Protein 3PB6 (pdb70)

Nearest PDB structures (foldseek):
  8xfv-assembly11_J  TM=9.937E-01  e=1.053E-58  Homo sapiens
  2zeh-assembly2_B  TM=9.559E-01  e=2.570E-43  Homo sapiens
  9fxg-assembly2_B  TM=9.645E-01  e=6.445E-43  Homo sapiens
  2zeg-assembly2_B  TM=9.636E-01  e=7.286E-43  Homo sapiens
  9fxh-assembly2_B  TM=9.660E-01  e=2.335E-42  Homo sapiens

Sequence (313 aa):
VPLIGSLPEARLRRVVGQLDPQRLWSTYLRPLLVVRTPGSPGNLQVRKFLEATLRSLTAGWHVELDPFTASTPLGPVDFGNVVATLDPRAARHLTLACHYDSKLFPPGSTPFVGATDSAVPCALLLELAQALDLELSRAKKQAAPVTLQLLFLDGEEALKEWGPKDSLYGSRHLAQLMESIPHSPGPTRIQAIELFMLLDLLGAPNPTFYSHFPRTVRWFHRLRSIEKRLHRLNLLQSHPQEVMYFQPGEPFGSVEDDHIPFLRRGVPVLHLISTPFPAVWHTPADTEVNLHPPTVHNLCRILAVFLAEYLGL

Radius of gyration: 18.27 Å; Cα contacts (8 Å, |Δi|>4): 625; chains: 1; bounding box: 48×52×37 Å

Foldseek 3Di:
DDDPLFDDVVRLVLLLVLFDLCCLVPVQQVLLQDAQAFQDPSVVVVLVSLQVLLCVQPLRWDWDKDWDWDQAPVGITIWIKIKTWSAQQAQAEAEEEAESHWADDDPPAQDARQSVFPSLSRSLVSRLCRSCRVVLSVCVVVRQNYHYMYMHFYQQYFHVPPDDVRGLPRLLVVLVVQQVAQGVVRNTNLVRHQEYEYRGQFFAPQFAFEWQDPVPVVLLVLLQVLQLVCVVVVNAPPCPDSGGHRDYDPPDHDDDTSCVSSVVVPHHYGYNAGPVHHPCPPHRVSGDVRGDSRRSSSVSSSVSSSVCSVRVD

Secondary structure (DSSP, 8-state):
---TTPPPHHHHHHHHHT--HHIIIIIIIGGG-S---TTSHHHHHHHHHHHHHHHHSTT--EEEEEEEEEEETTEEEEEEEEEEES-TTSSEEEEEEEE-------TTSPPP--IIIIIHHHHHHHHHHHHTHHHHHHHHHTT-SEEEEEEEES--S-SS--STTSS-HHHHHHHHHHHHSB-SS-SBTTTTEEEEEEEES-SSSS--B----GGGHHHHHHHHHHHHHHHHTT--SS--SS-SSB-SS-SS---S-TTHHHHTTT--EEEEE-SSPPTTTTSTT-SGGGS-HHHHHHHHHHHHHHHHHHHT-

Solvent-accessible surface area: 12675 Å² total; per-residue (Å²): 84,113,88,182,60,19,4,72,77,86,104,0,98,102,1,7,60,53,22,58,74,120,63,2,34,52,68,6,0,131,51,1,26,61,64,1,13,14,51,23,97,14,0,89,116,4,24,108,53,0,7,63,20,0,129,77,6,106,9,42,16,73,14,56,59,8,86,28,89,25,100,17,50,92,26,111,22,81,1,0,0,0,8,0,13,4,3,62,155,7,31,84,10,0,0,2,0,0,2,0,0,0,14,58,44,89,138,88,43,94,91,5,23,0,0,2,3,0,0,0,0,1,0,0,0,3,1,2,1,53,10,1,6,110,22,3,14,128,20,42,182,145,59,28,95,42,8,1,5,1,0,0,0,0,0,21,12,17,6,92,122,181,43,108,149,4,13,8,8,0,0,87,60,5,0,86,60,7,77,72,43,108,33,89,98,18,95,30,86,7,64,0,1,54,2,0,0,1,1,8,5,0,0,10,67,113,4,30,1,25,21,17,33,120,152,4,52,137,54,4,89,46,0,41,20,2,0,85,16,0,42,144,29,134,24,26,104,74,13,110,104,100,42,30,6,1,46,81,59,88,86,103,40,38,58,98,2,0,1,45,6,0,37,170,80,46,3,22,2,7,4,2,2,4,4,78,61,11,112,27,96,40,55,37,47,1,36,46,131,67,11,55,58,27,4,0,33,2,2,4,69,1,4,0,0,5,2,0,30,41,27,65,26

Structure (mmCIF, N/CA/C/O backbone):
data_3PB6
#
_entry.id   3PB6
#
_cell.length_a   53.097
_cell.length_b   68.527
_cell.length_c   77.348
_cell.angle_alpha   90.00
_cell.angle_beta   90.00
_cell.angle_gamma   90.00
#
_symmetry.space_group_name_H-M   'P 21 21 21'
#
loop_
_entity.id
_entity.type
_entity.pdbx_description
1 polymer 'Glutaminyl-peptide cyclotransferase-like protein'
2 non-polymer 'CACODYLATE ION'
3 non-polymer 'ZINC ION'
4 water water
#
loop_
_atom_site.group_PDB
_atom_site.id
_atom_site.type_symbol
_atom_site.label_atom_id
_atom_site.label_alt_id
_atom_site.label_comp_id
_atom_site.label_asym_id
_atom_site.label_entity_id
_atom_site.label_seq_id
_atom_site.pdbx_PDB_ins_code
_atom_site.Cartn_x
_atom_site.Cartn_y
_atom_site.Cartn_z
_atom_site.occupancy
_atom_site.B_iso_or_equiv
_atom_site.auth_seq_id
_atom_site.auth_comp_id
_atom_site.auth_asym_id
_atom_site.auth_atom_id
_atom_site.pdbx_PDB_model_num
ATOM 1 N N . VAL A 1 18 ? -2.798 16.118 18.717 1.00 27.57 70 VAL X N 1
ATOM 2 C CA . VAL A 1 18 ? -2.629 15.701 20.178 1.00 26.41 70 VAL X CA 1
ATOM 3 C C . VAL A 1 18 ? -1.359 14.997 20.499 1.00 24.36 70 VAL X C 1
ATOM 4 O O . VAL A 1 18 ? -0.428 15.702 20.749 1.00 25.56 70 VAL X O 1
ATOM 8 N N . PRO A 1 19 ? -1.288 13.638 20.428 1.00 20.15 71 PRO X N 1
ATOM 9 C CA . PRO A 1 19 ? 0.138 13.088 20.582 1.00 19.96 71 PRO X CA 1
ATOM 10 C C . PRO A 1 19 ? 0.862 13.124 19.222 1.00 17.42 71 PRO X C 1
ATOM 11 O O . PRO A 1 19 ? 0.739 12.290 18.378 1.00 17.60 71 PRO X O 1
ATOM 15 N N . LEU A 1 20 ? 1.702 14.125 19.036 1.00 19.41 72 LEU X N 1
ATOM 16 C CA . LEU A 1 20 ? 2.519 14.217 17.786 1.00 18.93 72 LEU X CA 1
ATOM 17 C C . LEU A 1 20 ? 3.854 13.606 18.018 1.00 17.10 72 LEU X C 1
ATOM 18 O O . LEU A 1 20 ? 4.336 13.433 19.142 1.00 18.41 72 LEU X O 1
ATOM 23 N N . ILE A 1 21 ? 4.523 13.229 16.924 1.00 18.84 73 ILE X N 1
ATOM 24 C CA . ILE A 1 21 ? 5.908 12.787 16.976 1.00 18.84 73 ILE X CA 1
ATOM 25 C C . ILE A 1 21 ? 6.758 13.843 17.723 1.00 20.05 73 ILE X C 1
ATOM 26 O O . ILE A 1 21 ? 6.622 15.078 17.480 1.00 24.21 73 ILE X O 1
ATOM 31 N N . GLY A 1 22 ? 7.593 13.383 18.669 1.00 22.26 74 GLY X N 1
ATOM 32 C CA . GLY A 1 22 ? 8.486 14.231 19.440 1.00 23.27 74 GLY X CA 1
ATOM 33 C C . GLY A 1 22 ? 7.814 14.842 20.664 1.00 22.51 74 GLY X C 1
ATOM 34 O O . GLY A 1 22 ? 8.432 15.613 21.405 1.00 24.68 74 GLY X O 1
ATOM 35 N N . SER A 1 23 ? 6.502 14.623 20.814 1.00 20.53 75 SER X N 1
ATOM 36 C CA . SER A 1 23 ? 5.761 15.072 22.014 1.00 19.38 75 SER X CA 1
ATOM 37 C C . SER A 1 23 ? 6.084 14.237 23.203 1.00 16.45 75 SER X C 1
ATOM 38 O O . SER A 1 23 ? 6.446 13.039 23.073 1.00 19.51 75 SER X O 1
ATOM 41 N N . LEU A 1 24 ? 5.918 14.831 24.352 1.00 15.53 76 LEU X N 1
ATOM 42 C CA . LEU A 1 24 ? 6.120 14.059 25.535 1.00 15.62 76 LEU X CA 1
ATOM 43 C C . LEU A 1 24 ? 5.020 13.020 25.634 1.00 16.57 76 LEU X C 1
ATOM 44 O O . LEU A 1 24 ? 3.867 13.314 25.437 1.00 17.72 76 LEU X O 1
ATOM 49 N N . PRO A 1 25 ? 5.325 11.777 26.019 1.00 17.85 77 PRO X N 1
ATOM 50 C CA . PRO A 1 25 ? 4.252 10.896 26.447 1.00 19.18 77 PRO X CA 1
ATOM 51 C C . PRO A 1 25 ? 3.453 11.608 27.534 1.00 18.32 77 PRO X C 1
ATOM 52 O O . PRO A 1 25 ? 3.991 12.380 28.351 1.00 18.66 77 PRO X O 1
ATOM 56 N N . GLU A 1 26 ? 2.150 11.305 27.618 1.00 18.19 78 GLU X N 1
ATOM 57 C CA . GLU A 1 26 ? 1.300 11.958 28.624 1.00 19.02 78 GLU X CA 1
ATOM 58 C C . GLU A 1 26 ? 1.818 11.910 30.046 1.00 19.53 78 GLU X C 1
ATOM 59 O O . GLU A 1 26 ? 1.764 12.907 30.804 1.00 18.66 78 GLU X O 1
ATOM 65 N N . ALA A 1 27 ? 2.188 10.736 30.518 1.00 23.39 79 ALA X N 1
ATOM 66 C CA . ALA A 1 27 ? 2.648 10.641 31.913 1.00 24.54 79 ALA X CA 1
ATOM 67 C C . ALA A 1 27 ? 3.906 11.512 32.166 1.00 22.99 79 ALA X C 1
ATOM 68 O O . ALA A 1 27 ? 3.986 12.196 33.197 1.00 26.39 79 ALA X O 1
ATOM 70 N N . ARG A 1 28 ? 4.716 11.628 31.128 1.00 23.43 80 ARG X N 1
ATOM 71 C CA . ARG A 1 28 ? 5.961 12.493 31.212 1.00 21.37 80 ARG X CA 1
ATOM 72 C C . ARG A 1 28 ? 5.503 13.982 31.253 1.00 20.80 80 ARG X C 1
ATOM 73 O O . ARG A 1 28 ? 6.008 14.794 32.071 1.00 22.31 80 ARG X O 1
ATOM 81 N N . LEU A 1 29 ? 4.532 14.331 30.438 1.00 19.12 81 LEU X N 1
ATOM 82 C CA . LEU A 1 29 ? 4.017 15.675 30.434 1.00 15.91 81 LEU X CA 1
ATOM 83 C C . LEU A 1 29 ? 3.434 16.056 31.829 1.00 15.78 81 LEU X C 1
ATOM 84 O O . LEU A 1 29 ? 3.729 17.149 32.348 1.00 14.66 81 LEU X O 1
ATOM 89 N N . ARG A 1 30 ? 2.663 15.169 32.461 1.00 16.43 82 ARG X N 1
ATOM 90 C CA . ARG A 1 30 ? 2.064 15.518 33.710 1.00 16.26 82 ARG X CA 1
ATOM 91 C C . ARG A 1 30 ? 3.081 15.627 34.819 1.00 17.37 82 ARG X C 1
ATOM 92 O O . ARG A 1 30 ? 2.906 16.500 35.704 1.00 18.17 82 ARG X O 1
ATOM 100 N N . ARG A 1 31 ? 4.119 14.839 34.812 1.00 18.97 83 ARG X N 1
ATOM 101 C CA . ARG A 1 31 ? 5.184 14.986 35.770 1.00 20.35 83 ARG X CA 1
ATOM 102 C C . ARG A 1 31 ? 5.921 16.320 35.527 1.00 18.16 83 ARG X C 1
ATOM 103 O O . ARG A 1 31 ? 6.197 17.015 36.538 1.00 19.19 83 ARG X O 1
ATOM 111 N N . VAL A 1 32 ? 6.208 16.695 34.267 1.00 17.02 84 VAL X N 1
ATOM 112 C CA . VAL A 1 32 ? 6.877 17.999 33.994 1.00 16.54 84 VAL X CA 1
ATOM 113 C C . VAL A 1 32 ? 5.982 19.132 34.574 1.00 14.24 84 VAL X C 1
ATOM 114 O O . VAL A 1 32 ? 6.499 20.035 35.322 1.00 14.94 84 VAL X O 1
ATOM 118 N N . VAL A 1 33 ? 4.717 19.155 34.217 1.00 13.94 85 VAL X N 1
ATOM 119 C CA . VAL A 1 33 ? 3.881 20.199 34.705 1.00 13.88 85 VAL X CA 1
ATOM 120 C C . VAL A 1 33 ? 3.788 20.201 36.207 1.00 14.57 85 VAL X C 1
ATOM 121 O O . VAL A 1 33 ? 3.749 21.254 36.866 1.00 14.50 85 VAL X O 1
ATOM 125 N N . GLY A 1 34 ? 3.823 19.026 36.819 1.00 15.10 86 GLY X N 1
ATOM 126 C CA . GLY A 1 34 ? 3.775 18.916 38.255 1.00 16.38 86 GLY X CA 1
ATOM 127 C C . GLY A 1 34 ? 4.992 19.396 39.016 1.00 16.86 86 GLY X C 1
ATOM 128 O O . GLY A 1 34 ? 4.921 19.616 40.236 1.00 17.47 86 GLY X O 1
ATOM 129 N N . GLN A 1 35 ? 6.112 19.603 38.319 1.00 13.81 87 GLN X N 1
ATOM 130 C CA . GLN A 1 35 ? 7.295 20.176 38.907 1.00 13.17 87 GLN X CA 1
ATOM 131 C C . GLN A 1 35 ? 7.247 21.686 39.058 1.00 11.19 87 GLN X C 1
ATOM 132 O O . GLN A 1 35 ? 8.066 22.268 39.801 1.00 12.68 87 GLN X O 1
ATOM 138 N N . LEU A 1 36 ? 6.325 22.321 38.367 1.00 10.63 88 LEU X N 1
ATOM 139 C CA . LEU A 1 36 ? 6.105 23.757 38.499 1.00 9.89 88 LEU X CA 1
ATOM 140 C C . LEU A 1 36 ? 5.476 24.053 39.865 1.00 11.05 88 LEU X C 1
ATOM 141 O O . LEU A 1 36 ? 4.700 23.247 40.350 1.00 13.06 88 LEU X O 1
ATOM 146 N N . ASP A 1 37 ? 5.793 25.181 40.439 1.00 9.97 89 ASP X N 1
ATOM 147 C CA . ASP A 1 37 ? 5.256 25.560 41.743 1.00 11.19 89 ASP X CA 1
ATOM 148 C C . ASP A 1 37 ? 4.708 26.974 41.569 1.00 9.83 89 ASP X C 1
ATOM 149 O O . ASP A 1 37 ? 5.513 27.938 41.522 1.00 9.67 89 ASP X O 1
ATOM 154 N N . PRO A 1 38 ? 3.423 27.166 41.483 1.00 11.16 90 PRO X N 1
ATOM 155 C CA . PRO A 1 38 ? 2.862 28.499 41.271 1.00 11.00 90 PRO X CA 1
ATOM 156 C C . PRO A 1 38 ? 3.207 29.485 42.360 1.00 9.66 90 PRO X C 1
ATOM 157 O O . PRO A 1 38 ? 3.417 30.675 42.049 1.00 10.00 90 PRO X O 1
ATOM 161 N N . GLN A 1 39 ? 3.248 29.056 43.609 1.00 10.30 91 GLN X N 1
ATOM 162 C CA . GLN A 1 39 ? 3.605 29.963 44.684 1.00 9.98 91 GLN X CA 1
ATOM 163 C C . GLN A 1 39 ? 5.048 30.399 44.593 1.00 8.39 91 GLN X C 1
ATOM 164 O O . GLN A 1 39 ? 5.388 31.560 44.886 1.00 9.29 91 GLN X O 1
ATOM 170 N N . ARG A 1 40 ? 5.955 29.484 44.209 1.00 9.09 92 ARG X N 1
ATOM 171 C CA . ARG A 1 40 ? 7.318 29.830 44.008 1.00 8.96 92 ARG X CA 1
ATOM 172 C C . ARG A 1 40 ? 7.464 30.841 42.883 1.00 8.08 92 ARG X C 1
ATOM 173 O O . ARG A 1 40 ? 8.170 31.852 43.018 1.00 8.18 92 ARG X O 1
ATOM 181 N N . LEU A 1 41 ? 6.827 30.572 41.750 1.00 8.12 93 LEU X N 1
ATOM 182 C CA . LEU A 1 41 ? 6.894 31.541 40.635 1.00 8.01 93 LEU X CA 1
ATOM 183 C C . LEU A 1 41 ? 6.476 32.892 41.166 1.00 7.86 93 LEU X C 1
ATOM 184 O O . LEU A 1 41 ? 7.142 33.898 40.879 1.00 8.91 93 LEU X O 1
ATOM 189 N N . TRP A 1 42 ? 5.344 32.962 41.849 1.00 7.79 94 TRP X N 1
ATOM 190 C CA . TRP A 1 42 ? 4.761 34.248 42.201 1.00 7.63 94 TRP X CA 1
ATOM 191 C C . TRP A 1 42 ? 5.570 34.990 43.262 1.00 7.90 94 TRP X C 1
ATOM 192 O O . TRP A 1 42 ? 5.834 36.187 43.142 1.00 8.42 94 TRP X O 1
ATOM 203 N N . SER A 1 43 ? 5.924 34.280 44.317 1.00 7.98 95 SER X N 1
ATOM 204 C CA . SER A 1 43 ? 6.524 34.911 45.503 1.00 8.34 95 SER X CA 1
ATOM 205 C C . SER A 1 43 ? 8.040 34.970 45.482 1.00 8.01 95 SER X C 1
ATOM 206 O O . SER A 1 43 ? 8.622 35.916 45.994 1.00 8.98 95 SER X O 1
ATOM 209 N N . THR A 1 44 ? 8.645 33.903 44.987 1.00 8.52 96 THR X N 1
ATOM 210 C CA . THR A 1 44 ? 10.098 33.825 44.996 1.00 8.81 96 THR X CA 1
ATOM 211 C C . THR A 1 44 ? 10.722 34.473 43.801 1.00 9.15 96 THR X C 1
ATOM 212 O O . THR A 1 44 ? 11.857 34.988 43.920 1.00 11.32 96 THR X O 1
ATOM 216 N N . TYR A 1 45 ? 10.056 34.408 42.625 1.00 8.22 97 TYR X N 1
ATOM 217 C CA . TYR A 1 45 ? 10.643 34.890 41.386 1.00 9.27 97 TYR X CA 1
ATOM 218 C C . TYR A 1 45 ? 10.003 36.158 40.897 1.00 9.11 97 TYR X C 1
ATOM 219 O O . TYR A 1 45 ? 10.761 37.043 40.464 1.00 13.74 97 TYR X O 1
ATOM 228 N N . LEU A 1 46 ? 8.687 36.333 40.952 1.00 8.26 98 LEU X N 1
ATOM 229 C CA . LEU A 1 46 ? 8.025 37.517 40.415 1.00 7.88 98 LEU X CA 1
ATOM 230 C C . LEU A 1 46 ? 8.025 38.671 41.398 1.00 7.65 98 LEU X C 1
ATOM 231 O O . LEU A 1 46 ? 8.479 39.773 41.071 1.00 8.06 98 LEU X O 1
ATOM 236 N N . ARG A 1 47 ? 7.514 38.444 42.607 1.00 8.36 99 ARG X N 1
ATOM 237 C CA . ARG A 1 47 ? 7.385 39.542 43.560 1.00 8.64 99 ARG X CA 1
ATOM 238 C C . ARG A 1 47 ? 8.664 40.323 43.781 1.00 7.73 99 ARG X C 1
ATOM 239 O O . ARG A 1 47 ? 8.596 41.563 43.796 1.00 8.39 99 ARG X O 1
ATOM 247 N N . PRO A 1 48 ? 9.827 39.702 43.946 1.00 8.15 100 PRO X N 1
ATOM 248 C CA . PRO A 1 48 ? 11.042 40.508 44.221 1.00 8.95 100 PRO X CA 1
ATOM 249 C C . PRO A 1 48 ? 11.406 41.400 43.062 1.00 7.92 100 PRO X C 1
ATOM 250 O O . PRO A 1 48 ? 12.120 42.384 43.264 1.00 9.49 100 PRO X O 1
ATOM 254 N N . LEU A 1 49 ? 10.959 41.123 41.853 1.00 8.02 101 LEU X N 1
ATOM 255 C CA . LEU A 1 49 ? 11.279 41.939 40.676 1.00 8.14 101 LEU X CA 1
ATOM 256 C C . LEU A 1 49 ? 10.466 43.163 40.548 1.00 8.20 101 LEU X C 1
ATOM 257 O O . LEU A 1 49 ? 10.810 44.040 39.752 1.00 9.34 101 LEU X O 1
ATOM 262 N N . LEU A 1 50 ? 9.334 43.228 41.261 1.00 8.40 102 LEU X N 1
ATOM 263 C CA . LEU A 1 50 ? 8.317 44.294 41.020 1.00 9.37 102 LEU X CA 1
ATOM 264 C C . LEU A 1 50 ? 8.660 45.561 41.763 1.00 9.40 102 LEU X C 1
ATOM 265 O O . LEU A 1 50 ? 7.940 46.037 42.634 1.00 11.16 102 LEU X O 1
ATOM 270 N N . VAL A 1 51 ? 9.803 46.123 41.355 1.00 9.63 103 VAL X N 1
ATOM 271 C CA . VAL A 1 51 ? 10.359 47.345 41.892 1.00 10.04 103 VAL X CA 1
ATOM 272 C C . VAL A 1 51 ? 10.766 48.195 40.732 1.00 8.34 103 VAL X C 1
ATOM 273 O O . VAL A 1 51 ? 11.035 47.692 39.607 1.00 8.40 103 VAL X O 1
ATOM 277 N N . VAL A 1 52 ? 10.911 49.511 40.948 1.00 8.47 104 VAL X N 1
ATOM 278 C CA . VAL A 1 52 ? 11.467 50.348 39.942 1.00 8.14 104 VAL X CA 1
ATOM 279 C C . VAL A 1 52 ? 12.925 49.904 39.677 1.00 7.65 104 VAL X C 1
ATOM 280 O O . VAL A 1 52 ? 13.707 49.741 40.616 1.00 8.90 104 VAL X O 1
ATOM 284 N N . ARG A 1 53 ? 13.259 49.718 38.390 1.00 7.08 105 ARG X N 1
ATOM 285 C CA . ARG A 1 53 ? 14.524 49.079 38.039 1.00 7.14 105 ARG X CA 1
ATOM 286 C C . ARG A 1 53 ? 15.001 49.672 36.731 1.00 6.58 105 ARG X C 1
ATOM 287 O O . ARG A 1 53 ? 15.387 48.974 35.780 1.00 7.02 105 ARG X O 1
ATOM 295 N N . THR A 1 54 ? 15.023 50.997 36.665 1.00 7.08 106 THR X N 1
ATOM 296 C CA . THR A 1 54 ? 15.483 51.713 35.501 1.00 7.25 106 THR X CA 1
ATOM 297 C C . THR A 1 54 ? 17.024 51.593 35.422 1.00 6.50 106 THR X C 1
ATOM 298 O O . THR A 1 54 ? 17.681 51.451 36.449 1.00 7.17 106 THR X O 1
ATOM 302 N N . PRO A 1 55 ? 17.602 51.637 34.231 1.00 7.49 107 PRO X N 1
ATOM 303 C CA . PRO A 1 55 ? 19.062 51.438 34.109 1.00 7.87 107 PRO X CA 1
ATOM 304 C C . PRO A 1 55 ? 19.824 52.406 34.989 1.00 7.66 107 PRO X C 1
ATOM 305 O O . PRO A 1 55 ? 19.556 53.601 35.060 1.00 8.78 107 PRO X O 1
ATOM 309 N N . GLY A 1 56 ? 20.815 51.823 35.665 1.00 7.73 108 GLY X N 1
ATOM 310 C CA . GLY A 1 56 ? 21.684 52.575 36.521 1.00 7.81 108 GLY X CA 1
ATOM 311 C C . GLY A 1 56 ? 21.154 52.773 37.927 1.00 7.89 108 GLY X C 1
ATOM 312 O O . GLY A 1 56 ? 21.881 53.233 38.812 1.00 8.68 108 GLY X O 1
ATOM 313 N N . SER A 1 57 ? 19.880 52.448 38.194 1.00 7.49 109 SER X N 1
ATOM 314 C CA . SER A 1 57 ? 19.301 52.693 39.508 1.00 7.94 109 SER X CA 1
ATOM 315 C C . SER A 1 57 ? 19.756 51.651 40.485 1.00 7.64 109 SER X C 1
ATOM 316 O O . SER A 1 57 ? 20.081 50.511 40.139 1.00 7.91 109 SER X O 1
ATOM 319 N N . PRO A 1 58 ? 19.647 51.968 41.794 1.00 8.53 110 PRO X N 1
ATOM 320 C CA . PRO A 1 58 ? 19.826 50.943 42.826 1.00 8.95 110 PRO X CA 1
ATOM 321 C C . PRO A 1 58 ? 18.908 49.747 42.667 1.00 8.34 110 PRO X C 1
ATOM 322 O O . PRO A 1 58 ? 19.318 48.622 42.848 1.00 8.59 110 PRO X O 1
ATOM 326 N N . GLY A 1 59 ? 17.636 50.009 42.327 1.00 8.05 111 GLY X N 1
ATOM 327 C CA . GLY A 1 59 ? 16.697 48.934 42.167 1.00 8.22 111 GLY X CA 1
ATOM 328 C C . GLY A 1 59 ? 17.114 47.997 41.025 1.00 7.43 111 GLY X C 1
ATOM 329 O O . GLY A 1 59 ? 17.014 46.784 41.144 1.00 7.94 111 GLY X O 1
ATOM 330 N N . ASN A 1 60 ? 17.581 48.560 39.926 1.00 6.99 112 ASN X N 1
ATOM 331 C CA . ASN A 1 60 ? 18.063 47.734 38.818 1.00 7.20 112 ASN X CA 1
ATOM 332 C C . ASN A 1 60 ? 19.247 46.900 39.237 1.00 6.67 112 ASN X C 1
ATOM 333 O O . ASN A 1 60 ? 19.322 45.718 38.916 1.00 7.38 112 ASN X O 1
ATOM 338 N N . LEU A 1 61 ? 20.203 47.505 39.957 1.00 6.86 113 LEU X N 1
ATOM 339 C CA . LEU A 1 61 ? 21.370 46.735 40.424 1.00 7.05 113 LEU X CA 1
ATOM 340 C C . LEU A 1 61 ? 20.895 45.622 41.371 1.00 7.48 113 LEU X C 1
ATOM 341 O O . LEU A 1 61 ? 21.419 44.502 41.309 1.00 7.88 113 LEU X O 1
ATOM 346 N N . GLN A 1 62 ? 19.950 45.900 42.273 1.00 7.45 114 GLN X N 1
ATOM 347 C CA . GLN A 1 62 ? 19.464 44.879 43.196 1.00 8.27 114 GLN X CA 1
ATOM 348 C C . GLN A 1 62 ? 18.793 43.750 42.442 1.00 7.70 114 GLN X C 1
ATOM 349 O O . GLN A 1 62 ? 18.944 42.577 42.807 1.00 7.83 114 GLN X O 1
ATOM 355 N N . VAL A 1 63 ? 18.012 44.074 41.394 1.00 7.51 115 VAL X N 1
ATOM 356 C CA . VAL A 1 63 ? 17.391 43.026 40.579 1.00 7.48 115 VAL X CA 1
ATOM 357 C C . VAL A 1 63 ? 18.456 42.229 39.848 1.00 7.44 115 VAL X C 1
ATOM 358 O O . VAL A 1 63 ? 18.380 40.990 39.832 1.00 7.98 115 VAL X O 1
ATOM 362 N N . ARG A 1 64 ? 19.474 42.888 39.308 1.00 7.58 116 ARG X N 1
ATOM 363 C CA . ARG A 1 64 ? 20.582 42.187 38.646 1.00 8.19 116 ARG X CA 1
ATOM 364 C C . ARG A 1 64 ? 21.184 41.175 39.612 1.00 8.24 116 ARG X C 1
ATOM 365 O O . ARG A 1 64 ? 21.432 40.004 39.244 1.00 8.70 116 ARG X O 1
ATOM 373 N N . LYS A 1 65 ? 21.491 41.613 40.838 1.00 7.91 117 LYS X N 1
ATOM 374 C CA . LYS A 1 65 ? 22.146 40.715 41.807 1.00 8.92 117 LYS X CA 1
ATOM 375 C C . LYS A 1 65 ? 21.221 39.599 42.209 1.00 8.09 117 LYS X C 1
ATOM 376 O O . LYS A 1 65 ? 21.689 38.460 42.460 1.00 8.88 117 LYS X O 1
ATOM 382 N N . PHE A 1 66 ? 19.933 39.875 42.311 1.00 7.89 118 PHE X N 1
ATOM 383 C CA . PHE A 1 66 ? 18.905 38.851 42.617 1.00 7.85 118 PHE X CA 1
ATOM 384 C C . PHE A 1 66 ? 18.868 37.792 41.523 1.00 7.62 118 PHE X C 1
ATOM 385 O O . PHE A 1 66 ? 18.833 36.572 41.820 1.00 8.35 118 PHE X O 1
ATOM 393 N N . LEU A 1 67 ? 18.860 38.201 40.280 1.00 7.93 119 LEU X N 1
ATOM 394 C CA . LEU A 1 67 ? 18.876 37.265 39.168 1.00 8.48 119 LEU X CA 1
ATOM 395 C C . LEU A 1 67 ? 20.117 36.425 39.230 1.00 8.44 119 LEU X C 1
ATOM 396 O O . LEU A 1 67 ? 20.055 35.196 39.116 1.00 8.89 119 LEU X O 1
ATOM 401 N N . GLU A 1 68 ? 21.284 37.047 39.360 1.00 8.73 120 GLU X N 1
ATOM 402 C CA . GLU A 1 68 ? 22.538 36.353 39.403 1.00 9.31 120 GLU X CA 1
ATOM 403 C C . GLU A 1 68 ? 22.544 35.313 40.520 1.00 9.45 120 GLU X C 1
ATOM 404 O O . GLU A 1 68 ? 22.942 34.152 40.289 1.00 9.95 120 GLU X O 1
ATOM 410 N N . ALA A 1 69 ? 22.170 35.718 41.724 1.00 8.75 121 ALA X N 1
ATOM 411 C CA . ALA A 1 69 ? 22.240 34.824 42.870 1.00 9.57 121 ALA X CA 1
ATOM 412 C C . ALA A 1 69 ? 21.262 33.677 42.713 1.00 9.08 121 ALA X C 1
ATOM 413 O O . ALA A 1 69 ? 21.570 32.520 43.055 1.00 10.06 121 ALA X O 1
ATOM 415 N N . THR A 1 70 ? 20.087 33.960 42.211 1.00 8.59 122 THR X N 1
ATOM 416 C CA . THR A 1 70 ? 19.073 32.934 42.011 1.00 8.99 122 THR X CA 1
ATOM 417 C C . THR A 1 70 ? 19.609 31.914 41.017 1.00 9.09 122 THR X C 1
ATOM 418 O O . THR A 1 70 ? 19.520 30.686 41.242 1.00 10.01 122 THR X O 1
ATOM 422 N N . LEU A 1 71 ? 20.129 32.370 39.884 1.00 9.40 123 LEU X N 1
ATOM 423 C CA . LEU A 1 71 ? 20.651 31.481 38.895 1.00 9.60 123 LEU X CA 1
ATOM 424 C C . LEU A 1 71 ? 21.832 30.653 39.399 1.00 10.32 123 LEU X C 1
ATOM 425 O O . LEU A 1 71 ? 21.952 29.474 39.082 1.00 10.99 123 LEU X O 1
ATOM 430 N N . ARG A 1 72 ? 22.762 31.286 40.125 1.00 10.51 124 ARG X N 1
ATOM 431 C CA . ARG A 1 72 ? 23.881 30.558 40.696 1.00 11.16 124 ARG X CA 1
ATOM 432 C C . ARG A 1 72 ? 23.426 29.498 41.698 1.00 11.13 124 ARG X C 1
ATOM 433 O O . ARG A 1 72 ? 24.211 28.528 41.901 1.00 14.29 124 ARG X O 1
ATOM 441 N N . SER A 1 73 ? 22.287 29.643 42.338 1.00 11.62 125 SER X N 1
ATOM 442 C CA . SER A 1 73 ? 21.850 28.720 43.336 1.00 12.96 125 SER X CA 1
ATOM 443 C C . SER A 1 73 ? 21.326 27.442 42.736 1.00 12.10 125 SER X C 1
ATOM 444 O O . SER A 1 73 ? 21.135 26.473 43.457 1.00 14.71 125 SER X O 1
ATOM 447 N N . LEU A 1 74 ? 20.996 27.426 41.442 1.00 11.67 126 LEU X N 1
ATOM 448 C CA . LEU A 1 74 ? 20.420 26.202 40.813 1.00 11.95 126 LEU X CA 1
ATOM 449 C C . LEU A 1 74 ? 21.396 25.092 40.881 1.00 11.79 126 LEU X C 1
ATOM 450 O O . LEU A 1 74 ? 22.612 25.273 40.596 1.00 12.39 126 LEU X O 1
ATOM 455 N N . THR A 1 75 ? 20.939 23.892 41.249 1.00 12.19 127 THR X N 1
ATOM 456 C CA . THR A 1 75 ? 21.903 22.812 41.511 1.00 13.36 127 THR X CA 1
ATOM 457 C C . THR A 1 75 ? 22.559 22.381 40.239 1.00 12.12 127 THR X C 1
ATOM 458 O O . THR A 1 75 ? 23.632 21.768 40.298 1.00 14.46 127 THR X O 1
ATOM 462 N N . ALA A 1 76 ? 21.970 22.615 39.019 1.00 11.67 128 ALA X N 1
ATOM 463 C CA . ALA A 1 76 ? 22.559 22.182 37.787 1.00 12.88 128 ALA X CA 1
ATOM 464 C C . ALA A 1 76 ? 23.882 22.843 37.534 1.00 12.94 128 ALA X C 1
ATOM 465 O O . ALA A 1 76 ? 24.651 22.362 36.694 1.00 15.63 128 ALA X O 1
ATOM 467 N N . GLY A 1 77 ? 24.211 23.950 38.202 1.00 12.39 129 GLY X N 1
ATOM 468 C CA . GLY A 1 77 ? 25.565 24.538 38.119 1.00 13.78 129 GLY X CA 1
ATOM 469 C C . GLY A 1 77 ? 25.758 25.333 36.827 1.00 12.29 129 GLY X C 1
ATOM 470 O O . GLY A 1 77 ? 26.685 25.119 36.045 1.00 14.79 129 GLY X O 1
ATOM 471 N N . TRP A 1 78 ? 24.866 26.310 36.605 1.00 10.88 130 TRP X N 1
ATOM 472 C CA . TRP A 1 78 ? 24.961 27.134 35.413 1.00 10.60 130 TRP X CA 1
ATOM 473 C C . TRP A 1 78 ? 26.178 28.036 35.441 1.00 10.37 130 TRP X C 1
ATOM 474 O O . TRP A 1 78 ? 26.630 28.476 36.506 1.00 12.07 130 TRP X O 1
ATOM 485 N N . HIS A 1 79 ? 26.704 28.377 34.278 1.00 10.37 131 HIS X N 1
ATOM 486 C CA . HIS A 1 79 ? 27.701 29.415 34.135 1.00 10.80 131 HIS X CA 1
ATOM 487 C C . HIS A 1 79 ? 26.958 30.752 34.073 1.00 9.90 131 HIS X C 1
ATOM 488 O O . HIS A 1 79 ? 26.195 30.985 33.135 1.00 12.12 131 HIS X O 1
ATOM 495 N N . VAL A 1 80 ? 27.151 31.629 35.040 1.00 9.78 132 VAL X N 1
ATOM 496 C CA . VAL A 1 80 ? 26.405 32.851 35.120 1.00 10.48 132 VAL X CA 1
ATOM 497 C C . VAL A 1 80 ? 27.437 33.994 35.049 1.00 10.11 132 VAL X C 1
ATOM 498 O O . VAL A 1 80 ? 28.371 34.050 35.853 1.00 12.76 132 VAL X O 1
ATOM 502 N N . GLU A 1 81 ? 27.275 34.883 34.079 1.00 10.55 133 GLU X N 1
ATOM 503 C CA . GLU A 1 81 ? 28.172 35.997 33.963 1.00 11.71 133 GLU X CA 1
ATOM 504 C C . GLU A 1 81 ? 27.460 37.260 33.596 1.00 10.50 133 GLU X C 1
ATOM 505 O O . GLU A 1 81 ? 26.388 37.250 33.036 1.00 12.65 133 GLU X O 1
ATOM 511 N N . LEU A 1 82 ? 28.008 38.363 34.026 1.00 12.54 134 LEU X N 1
ATOM 512 C CA . LEU A 1 82 ? 27.513 39.670 33.654 1.00 11.64 134 LEU X CA 1
ATOM 513 C C . LEU A 1 82 ? 28.215 40.170 32.414 1.00 11.98 134 LEU X C 1
ATOM 514 O O . LEU A 1 82 ? 29.424 39.942 32.285 1.00 13.40 134 LEU X O 1
ATOM 519 N N . ASP A 1 83 ? 27.515 40.977 31.594 1.00 12.09 135 ASP X N 1
ATOM 520 C CA . ASP A 1 83 ? 28.043 41.775 30.539 1.00 11.46 135 ASP X CA 1
ATOM 521 C C . ASP A 1 83 ? 27.831 43.197 30.897 1.00 9.64 135 ASP X C 1
ATOM 522 O O . ASP A 1 83 ? 26.781 43.764 30.576 1.00 9.14 135 ASP X O 1
ATOM 527 N N . PRO A 1 84 ? 28.751 43.818 31.682 1.00 10.80 136 PRO X N 1
ATOM 528 C CA . PRO A 1 84 ? 28.558 45.223 32.125 1.00 10.33 136 PRO X CA 1
ATOM 529 C C . PRO A 1 84 ? 29.245 46.176 31.184 1.00 10.89 136 PRO X C 1
ATOM 530 O O . PRO A 1 84 ? 30.348 45.867 30.661 1.00 14.23 136 PRO X O 1
ATOM 534 N N . PHE A 1 85 ? 28.658 47.325 30.986 1.00 10.10 137 PHE X N 1
ATOM 535 C CA . PHE A 1 85 ? 29.222 48.316 30.075 1.00 10.34 137 PHE X CA 1
ATOM 536 C C . PHE A 1 85 ? 28.605 49.658 30.381 1.00 9.49 137 PHE X C 1
ATOM 537 O O . PHE A 1 85 ? 27.587 49.747 31.048 1.00 11.17 137 PHE X O 1
ATOM 545 N N . THR A 1 86 ? 29.246 50.709 29.892 1.00 10.39 138 THR X N 1
ATOM 546 C CA . THR A 1 86 ? 28.701 52.056 30.013 1.00 10.85 138 THR X CA 1
ATOM 547 C C . THR A 1 86 ? 28.399 52.555 28.617 1.00 10.86 138 THR X C 1
ATOM 548 O O . THR A 1 86 ? 29.209 52.353 27.700 1.00 14.26 138 THR X O 1
ATOM 552 N N . ALA A 1 87 ? 27.220 53.155 28.426 1.00 9.75 139 ALA X N 1
ATOM 553 C CA . ALA A 1 87 ? 26.828 53.697 27.130 1.00 10.16 139 ALA X CA 1
ATOM 554 C C . ALA A 1 87 ? 26.324 55.087 27.286 1.00 9.09 139 ALA X C 1
ATOM 555 O O . ALA A 1 87 ? 25.774 55.455 28.318 1.00 10.29 139 ALA X O 1
ATOM 557 N N . SER A 1 88 ? 26.449 55.838 26.205 1.00 9.93 140 SER X N 1
ATOM 558 C CA . SER A 1 88 ? 25.821 57.139 26.135 1.00 10.83 140 SER X CA 1
ATOM 559 C C . SER A 1 88 ? 24.306 57.021 25.987 1.00 9.16 140 SER X C 1
ATOM 560 O O . SER A 1 88 ? 23.833 56.235 25.173 1.00 10.40 140 SER X O 1
ATOM 563 N N . THR A 1 89 ? 23.583 57.849 26.674 1.00 9.25 141 THR X N 1
ATOM 564 C CA . THR A 1 89 ? 22.153 57.900 26.677 1.00 8.85 141 THR X CA 1
ATOM 565 C C . THR A 1 89 ? 21.726 59.342 26.647 1.00 8.43 141 THR X C 1
ATOM 566 O O . THR A 1 89 ? 22.549 60.256 26.862 1.00 8.75 141 THR X O 1
ATOM 570 N N . PRO A 1 90 ? 20.446 59.634 26.470 1.00 8.11 142 PRO X N 1
ATOM 571 C CA . PRO A 1 90 ? 19.969 61.036 26.540 1.00 8.37 142 PRO X CA 1
ATOM 572 C C . PRO A 1 90 ? 20.155 61.679 27.857 1.00 8.67 142 PRO X C 1
ATOM 573 O O . PRO A 1 90 ? 20.055 62.889 28.065 1.00 9.71 142 PRO X O 1
ATOM 577 N N . LEU A 1 91 ? 20.420 60.836 28.941 0.00 7.39 143 LEU X N 1
ATOM 578 C CA . LEU A 1 91 ? 20.642 61.300 30.317 0.00 7.53 143 LEU X CA 1
ATOM 579 C C . LEU A 1 91 ? 22.167 61.273 30.641 0.00 7.46 143 LEU X C 1
ATOM 580 O O . LEU A 1 91 ? 22.540 61.343 31.812 0.00 7.34 143 LEU X O 1
ATOM 585 N N . GLY A 1 92 ? 23.041 61.155 29.619 1.00 9.01 144 GLY X N 1
ATOM 586 C CA . GLY A 1 92 ? 24.456 61.029 29.870 1.00 8.89 144 GLY X CA 1
ATOM 587 C C . GLY A 1 92 ? 24.881 59.606 29.959 1.00 9.01 144 GLY X C 1
ATOM 588 O O . GLY A 1 92 ? 24.102 58.656 29.684 1.00 9.28 144 GLY X O 1
ATOM 589 N N . PRO A 1 93 ? 26.107 59.353 30.384 1.00 8.83 145 PRO X N 1
ATOM 590 C CA . PRO A 1 93 ? 26.603 57.964 30.506 1.00 8.54 145 PRO X CA 1
ATOM 591 C C . PRO A 1 93 ? 25.801 57.224 31.542 1.00 7.99 145 PRO X C 1
ATOM 592 O O . PRO A 1 93 ? 25.571 57.742 32.646 1.00 8.49 145 PRO X O 1
ATOM 596 N N . VAL A 1 94 ? 25.428 55.987 31.216 1.00 7.95 146 VAL X N 1
ATOM 597 C CA . VAL A 1 94 ? 24.727 55.106 32.132 1.00 8.20 146 VAL X CA 1
ATOM 598 C C . VAL A 1 94 ? 25.333 53.733 32.007 1.00 7.66 146 VAL X C 1
ATOM 599 O O . VAL A 1 94 ? 25.693 53.274 30.907 1.00 8.63 146 VAL X O 1
ATOM 603 N N . ASP A 1 95 ? 25.466 53.045 33.146 1.00 8.23 147 ASP X N 1
ATOM 604 C CA . ASP A 1 95 ? 25.946 51.692 33.154 1.00 9.29 147 ASP X CA 1
ATOM 605 C C . ASP A 1 95 ? 24.779 50.695 32.957 1.00 9.76 147 ASP X C 1
ATOM 606 O O . ASP A 1 95 ? 23.626 50.946 33.444 1.00 13.68 147 ASP X O 1
ATOM 611 N N . PHE A 1 96 ? 25.024 49.689 32.191 1.00 7.89 148 PHE X N 1
ATOM 612 C CA . PHE A 1 96 ? 24.095 48.602 31.910 1.00 8.12 148 PHE X CA 1
ATOM 613 C C . PHE A 1 96 ? 24.787 47.292 32.233 1.00 7.97 148 PHE X C 1
ATOM 614 O O . PHE A 1 96 ? 26.008 47.145 32.115 1.00 9.09 148 PHE X O 1
ATOM 622 N N . GLY A 1 97 ? 23.999 46.259 32.505 1.00 7.94 149 GLY X N 1
ATOM 623 C CA . GLY A 1 97 ? 24.574 44.959 32.762 1.00 8.49 149 GLY X CA 1
ATOM 624 C C . GLY A 1 97 ? 23.634 43.861 32.359 1.00 7.88 149 GLY X C 1
ATOM 625 O O . GLY A 1 97 ? 22.595 43.634 32.997 1.00 8.99 149 GLY X O 1
ATOM 626 N N . ASN A 1 98 ? 23.942 43.127 31.305 1.00 7.95 150 ASN X N 1
ATOM 627 C CA . ASN A 1 98 ? 23.154 41.950 30.949 1.00 8.23 150 ASN X CA 1
ATOM 628 C C . ASN A 1 98 ? 23.533 40.760 31.775 1.00 8.99 150 ASN X C 1
ATOM 629 O O . ASN A 1 98 ? 24.734 40.583 32.051 1.00 12.50 150 ASN X O 1
ATOM 634 N N . VAL A 1 99 ? 22.567 39.931 32.189 1.00 7.71 151 VAL X N 1
ATOM 635 C CA . VAL A 1 99 ? 22.851 38.715 32.915 1.00 8.25 151 VAL X CA 1
ATOM 636 C C . VAL A 1 99 ? 22.740 37.567 31.933 1.00 8.22 151 VAL X C 1
ATOM 637 O O . VAL A 1 99 ? 21.673 37.382 31.317 1.00 9.25 151 VAL X O 1
ATOM 641 N N . VAL A 1 100 ? 23.812 36.803 31.803 1.00 8.57 152 VAL X N 1
ATOM 642 C CA . VAL A 1 100 ? 23.911 35.737 30.817 1.00 9.18 152 VAL X CA 1
ATOM 643 C C . VAL A 1 100 ? 24.138 34.436 31.550 1.00 8.98 152 VAL X C 1
ATOM 644 O O . VAL A 1 100 ? 25.191 34.248 32.148 1.00 10.62 152 VAL X O 1
ATOM 648 N N . ALA A 1 101 ? 23.201 33.523 31.460 1.00 8.24 153 ALA X N 1
ATOM 649 C CA . ALA A 1 101 ? 23.272 32.209 32.152 1.00 8.63 153 ALA X CA 1
ATOM 650 C C . ALA A 1 101 ? 23.314 31.147 31.099 1.00 8.05 153 ALA X C 1
ATOM 651 O O . ALA A 1 101 ? 22.362 30.996 30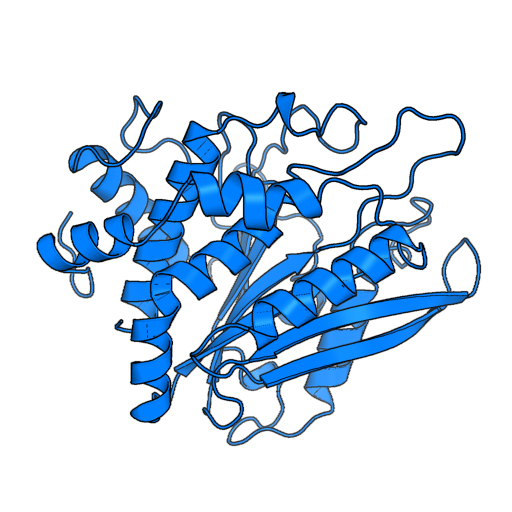.317 1.00 8.56 153 ALA X O 1
ATOM 653 N N . THR A 1 102 ? 24.391 30.374 31.047 1.00 8.54 154 THR X N 1
ATOM 654 C CA . THR A 1 102 ? 24.532 29.300 30.059 1.00 9.07 154 THR X CA 1
ATOM 655 C C . THR A 1 102 ? 24.720 28.015 30.822 1.00 9.03 154 THR X C 1
ATOM 656 O O . THR A 1 102 ? 25.685 27.910 31.603 1.00 10.23 154 THR X O 1
ATOM 660 N N . LEU A 1 103 ? 23.819 27.052 30.664 1.00 8.97 155 LEU X N 1
ATOM 661 C CA . LEU A 1 103 ? 23.866 25.877 31.555 1.00 10.04 155 LEU X CA 1
ATOM 662 C C . LEU A 1 103 ? 25.154 25.099 31.381 1.00 10.15 155 LEU X C 1
ATOM 663 O O . LEU A 1 103 ? 25.856 24.823 32.345 1.00 11.67 155 LEU X O 1
ATOM 668 N N . ASP A 1 104 ? 25.478 24.801 30.120 1.00 10.76 156 ASP X N 1
ATOM 669 C CA . ASP A 1 104 ? 26.732 24.091 29.799 1.00 11.74 156 ASP X CA 1
ATOM 670 C C . ASP A 1 104 ? 27.501 24.946 28.801 1.00 11.44 156 ASP X C 1
ATOM 671 O O . ASP A 1 104 ? 27.263 24.912 27.591 1.00 12.38 156 ASP X O 1
ATOM 676 N N . PRO A 1 105 ? 28.485 25.729 29.256 1.00 13.39 157 PRO X N 1
ATOM 677 C CA . PRO A 1 105 ? 29.233 26.610 28.359 1.00 15.45 157 PRO X CA 1
ATOM 678 C C . PRO A 1 105 ? 30.063 25.859 27.347 1.00 17.86 157 PRO X C 1
ATOM 679 O O . PRO A 1 105 ? 30.469 26.487 26.342 1.00 21.26 157 PRO X O 1
ATOM 683 N N . ARG A 1 106 ? 30.245 24.579 27.534 1.00 15.85 158 ARG X N 1
ATOM 684 C CA . ARG A 1 106 ? 31.026 23.842 26.591 1.00 17.64 158 ARG X CA 1
ATOM 685 C C . ARG A 1 106 ? 30.194 23.219 25.454 1.00 14.95 158 ARG X C 1
ATOM 686 O O . ARG A 1 106 ? 30.747 22.731 24.451 1.00 16.31 158 ARG X O 1
ATOM 694 N N . ALA A 1 107 ? 28.874 23.190 25.612 1.00 12.84 159 ALA X N 1
ATOM 695 C CA . ALA A 1 107 ? 28.060 22.608 24.554 1.00 12.62 159 ALA X CA 1
ATOM 696 C C . ALA A 1 107 ? 28.199 23.355 23.261 1.00 11.53 159 ALA X C 1
ATOM 697 O O . ALA A 1 107 ? 28.320 24.611 23.239 1.00 13.07 159 ALA X O 1
ATOM 699 N N . ALA A 1 108 ? 28.047 22.675 22.140 1.00 12.14 160 ALA X N 1
ATOM 700 C CA . ALA A 1 108 ? 28.139 23.280 20.846 1.00 11.66 160 ALA X CA 1
ATOM 701 C C . ALA A 1 108 ? 27.128 24.408 20.662 1.00 11.04 160 ALA X C 1
ATOM 702 O O . ALA A 1 108 ? 27.493 25.478 20.118 1.00 12.60 160 ALA X O 1
ATOM 704 N N . ARG A 1 109 ? 25.881 24.151 21.021 1.00 11.05 161 ARG X N 1
ATOM 705 C CA . ARG A 1 109 ? 24.836 25.125 20.753 1.00 11.00 161 ARG X CA 1
ATOM 706 C C . ARG A 1 109 ? 23.846 25.127 21.899 1.00 9.68 161 ARG X C 1
ATOM 707 O O . ARG A 1 109 ? 23.886 24.326 22.821 1.00 10.58 161 ARG X O 1
ATOM 715 N N . HIS A 1 110 ? 22.927 26.116 21.827 1.00 9.94 162 HIS X N 1
ATOM 716 C CA . HIS A 1 110 ? 21.918 26.250 22.854 1.00 10.32 162 HIS X CA 1
ATOM 717 C C . HIS A 1 110 ? 20.628 26.828 22.313 1.00 9.31 162 HIS X C 1
ATOM 718 O O . HIS A 1 110 ? 20.635 27.675 21.400 1.00 10.16 162 HIS X O 1
ATOM 725 N N . LEU A 1 111 ? 19.554 26.387 22.904 1.00 8.80 163 LEU X N 1
ATOM 726 C CA . LEU A 1 111 ? 18.298 27.169 22.904 1.00 8.09 163 LEU X CA 1
ATOM 727 C C . LEU A 1 111 ? 18.508 28.339 23.821 1.00 8.01 163 LEU X C 1
ATOM 728 O O . LEU A 1 111 ? 18.890 28.141 24.972 1.00 8.77 163 LEU X O 1
ATOM 733 N N . THR A 1 112 ? 18.209 29.533 23.351 1.00 7.83 164 THR X N 1
ATOM 734 C CA . THR A 1 112 ? 18.320 30.766 24.149 1.00 7.51 164 THR X CA 1
ATOM 735 C C . THR A 1 112 ? 16.929 31.308 24.394 1.00 7.17 164 THR X C 1
ATOM 736 O O . THR A 1 112 ? 16.210 31.582 23.436 1.00 8.70 164 THR X O 1
ATOM 740 N N . LEU A 1 113 ? 16.583 31.478 25.657 1.00 6.89 165 LEU X N 1
ATOM 741 C CA . LEU A 1 113 ? 15.364 32.196 26.047 1.00 7.01 165 LEU X CA 1
ATOM 742 C C . LEU A 1 113 ? 15.789 33.537 26.622 1.00 6.91 165 LEU X C 1
ATOM 743 O O . LEU A 1 113 ? 16.766 33.606 27.374 1.00 7.99 165 LEU X O 1
ATOM 748 N N . ALA A 1 114 ? 15.071 34.600 26.264 1.00 6.71 166 ALA X N 1
ATOM 749 C CA . ALA A 1 114 ? 15.503 35.954 26.625 1.00 6.99 166 ALA X CA 1
ATOM 750 C C . ALA A 1 114 ? 14.319 36.782 27.053 1.00 6.42 166 ALA X C 1
ATOM 751 O O . ALA A 1 114 ? 13.167 36.514 26.705 1.00 6.84 166 ALA X O 1
ATOM 753 N N . CYS A 1 115 ? 14.646 37.831 27.812 1.00 6.31 167 CYS X N 1
ATOM 754 C CA . CYS A 1 115 ? 13.696 38.842 28.234 1.00 6.61 167 CYS X CA 1
ATOM 755 C C . CYS A 1 115 ? 14.504 40.037 28.700 1.00 5.96 167 CYS X C 1
ATOM 756 O O . CYS A 1 115 ? 15.722 39.965 28.786 1.00 7.41 167 CYS X O 1
ATOM 759 N N . HIS A 1 116 ? 13.816 41.148 29.014 1.00 6.44 168 HIS X N 1
ATOM 760 C CA . HIS A 1 116 ? 14.512 42.306 29.590 1.00 6.46 168 HIS X CA 1
ATOM 761 C C . HIS A 1 116 ? 14.132 42.476 31.044 1.00 5.72 168 HIS X C 1
ATOM 762 O O . HIS A 1 116 ? 12.955 42.321 31.403 1.00 6.77 168 HIS X O 1
ATOM 769 N N . TYR A 1 117 ? 15.108 42.840 31.874 1.00 5.95 169 TYR X N 1
ATOM 770 C CA . TYR A 1 117 ? 14.846 43.002 33.300 1.00 6.26 169 TYR X CA 1
ATOM 771 C C . TYR A 1 117 ? 14.762 44.480 33.728 1.00 5.92 169 TYR X C 1
ATOM 772 O O . TYR A 1 117 ? 14.330 44.745 34.877 1.00 6.51 169 TYR X O 1
ATOM 781 N N . ASP A 1 118 ? 15.146 45.416 32.899 1.00 6.36 170 ASP X N 1
ATOM 782 C CA . ASP A 1 118 ? 14.964 46.831 33.246 1.00 6.16 170 ASP X CA 1
ATOM 783 C C . ASP A 1 118 ? 13.497 47.177 33.189 1.00 6.14 170 ASP X C 1
ATOM 784 O O . ASP A 1 118 ? 12.688 46.543 32.499 1.00 6.78 170 ASP X O 1
ATOM 789 N N . SER A 1 119 ? 13.151 48.290 33.856 1.00 6.42 171 SER X N 1
ATOM 790 C CA . SER A 1 119 ? 11.859 48.915 33.715 1.00 6.70 171 SER X CA 1
ATOM 791 C C . SER A 1 119 ? 12.002 50.265 33.061 1.00 6.61 171 SER X C 1
ATOM 792 O O . SER A 1 119 ? 12.988 50.978 33.274 1.00 7.38 171 SER X O 1
ATOM 795 N N . LYS A 1 120 ? 10.970 50.650 32.305 1.00 7.01 172 LYS X N 1
ATOM 796 C CA . LYS A 1 120 ? 11.001 51.935 31.583 1.00 7.14 172 LYS X CA 1
ATOM 797 C C . LYS A 1 120 ? 10.983 53.091 32.567 1.00 7.39 172 LYS X C 1
ATOM 798 O O . LYS A 1 120 ? 10.162 53.153 33.486 1.00 7.76 172 LYS X O 1
ATOM 804 N N . LEU A 1 121 ? 11.856 54.062 32.305 1.00 7.54 173 LEU X N 1
ATOM 805 C CA . LEU A 1 121 ? 11.900 55.282 33.125 1.00 7.72 173 LEU X CA 1
ATOM 806 C C . LEU A 1 121 ? 10.744 56.191 32.787 1.00 8.67 173 LEU X C 1
ATOM 807 O O . LEU A 1 121 ? 10.502 56.574 31.634 1.00 10.29 173 LEU X O 1
ATOM 812 N N . PHE A 1 122 ? 10.051 56.623 33.840 1.00 9.78 174 PHE X N 1
ATOM 813 C CA . PHE A 1 122 ? 9.000 57.607 33.795 1.00 11.78 174 PHE X CA 1
ATOM 814 C C . PHE A 1 122 ? 9.466 58.866 34.458 1.00 13.34 174 PHE X C 1
ATOM 815 O O . PHE A 1 122 ? 10.314 58.849 35.297 1.00 14.31 174 PHE X O 1
ATOM 823 N N . PRO A 1 123 ? 8.785 59.997 34.156 1.00 19.10 175 PRO X N 1
ATOM 824 C CA . PRO A 1 123 ? 9.109 61.223 34.812 1.00 21.86 175 PRO X CA 1
ATOM 825 C C . PRO A 1 123 ? 8.885 61.195 36.291 1.00 18.06 175 PRO X C 1
ATOM 826 O O . PRO A 1 123 ? 8.007 60.522 36.766 1.00 20.33 175 PRO X O 1
ATOM 830 N N . PRO A 1 124 ? 9.748 61.985 37.001 1.00 24.14 176 PRO X N 1
ATOM 831 C CA . PRO A 1 124 ? 9.695 62.122 38.403 1.00 26.17 176 PRO X CA 1
ATOM 832 C C . PRO A 1 124 ? 8.334 62.760 38.676 1.00 25.80 176 PRO X C 1
ATOM 833 O O . PRO A 1 124 ? 7.720 63.554 37.862 1.00 25.65 176 PRO X O 1
ATOM 837 N N . GLY A 1 125 ? 7.816 62.288 39.768 1.00 24.47 177 GLY X N 1
ATOM 838 C CA . GLY A 1 125 ? 6.541 62.809 40.145 1.00 24.34 177 GLY X CA 1
ATOM 839 C C . GLY A 1 125 ? 5.421 61.951 39.596 1.00 23.41 177 GLY X C 1
ATOM 840 O O . GLY A 1 125 ? 4.301 62.125 39.989 1.00 26.71 177 GLY X O 1
ATOM 841 N N . SER A 1 126 ? 5.694 60.990 38.696 1.00 20.60 178 SER X N 1
ATOM 842 C CA . SER A 1 126 ? 4.691 60.060 38.148 1.00 21.30 178 SER X CA 1
ATOM 843 C C . SER A 1 126 ? 4.428 58.939 39.158 1.00 17.47 178 SER X C 1
ATOM 844 O O . SER A 1 126 ? 5.209 58.623 40.017 1.00 17.98 178 SER X O 1
ATOM 847 N N . THR A 1 127 ? 3.285 58.324 39.005 1.00 16.54 179 THR X N 1
ATOM 848 C CA . THR A 1 127 ? 3.024 57.011 39.679 1.00 15.10 179 THR X CA 1
ATOM 849 C C . THR A 1 127 ? 4.175 55.942 39.188 1.00 13.21 179 THR X C 1
ATOM 850 O O . THR A 1 127 ? 4.396 55.856 38.060 1.00 14.14 179 THR X O 1
ATOM 854 N N . PRO A 1 128 ? 4.912 55.430 40.129 1.00 14.81 180 PRO X N 1
ATOM 855 C CA . PRO A 1 128 ? 5.993 54.565 39.697 1.00 14.48 180 PRO X CA 1
ATOM 856 C C . PRO A 1 128 ? 5.552 53.349 38.787 1.00 12.58 180 PRO X C 1
ATOM 857 O O . PRO A 1 128 ? 4.558 52.615 38.992 1.00 16.74 180 PRO X O 1
ATOM 861 N N . PHE A 1 129 ? 6.393 53.138 37.823 1.00 9.45 181 PHE X N 1
ATOM 862 C CA . PHE A 1 129 ? 6.206 52.080 36.814 1.00 8.50 181 PHE X CA 1
ATOM 863 C C . PHE A 1 129 ? 7.096 50.907 37.145 1.00 7.50 181 PHE X C 1
ATOM 864 O O . PHE A 1 129 ? 8.321 51.036 37.210 1.00 8.25 181 PHE X O 1
ATOM 872 N N . VAL A 1 130 ? 6.487 49.731 37.331 1.00 7.44 182 VAL X N 1
ATOM 873 C CA . VAL A 1 130 ? 7.209 48.522 37.622 1.00 7.65 182 VAL X CA 1
ATOM 874 C C . VAL A 1 130 ? 7.087 47.480 36.507 1.00 7.41 182 VAL X C 1
ATOM 875 O O . VAL A 1 130 ? 7.639 46.376 36.662 1.00 8.14 182 VAL X O 1
ATOM 879 N N . GLY A 1 131 ? 6.379 47.740 35.433 1.00 7.37 183 GLY X N 1
ATOM 880 C CA . GLY A 1 131 ? 6.430 46.833 34.265 1.00 7.48 183 GLY X CA 1
ATOM 881 C C . GLY A 1 131 ? 6.209 45.373 34.629 1.00 6.39 183 GLY X C 1
ATOM 882 O O . GLY A 1 131 ? 7.010 44.513 34.333 1.00 6.72 183 GLY X O 1
ATOM 883 N N . ALA A 1 132 ? 5.016 45.091 35.208 1.00 6.42 184 ALA X N 1
ATOM 884 C CA . ALA A 1 132 ? 4.720 43.690 35.587 1.00 6.69 184 ALA X CA 1
ATOM 885 C C . ALA A 1 132 ? 4.710 42.761 34.393 1.00 5.99 184 ALA X C 1
ATOM 886 O O . ALA A 1 132 ? 5.337 41.688 34.442 1.00 6.66 184 ALA X O 1
ATOM 888 N N . THR A 1 133 ? 4.032 43.139 33.294 1.00 5.90 185 THR X N 1
ATOM 889 C CA . THR A 1 133 ? 4.067 42.331 32.074 1.00 6.52 185 THR X CA 1
ATOM 890 C C . THR A 1 133 ? 5.3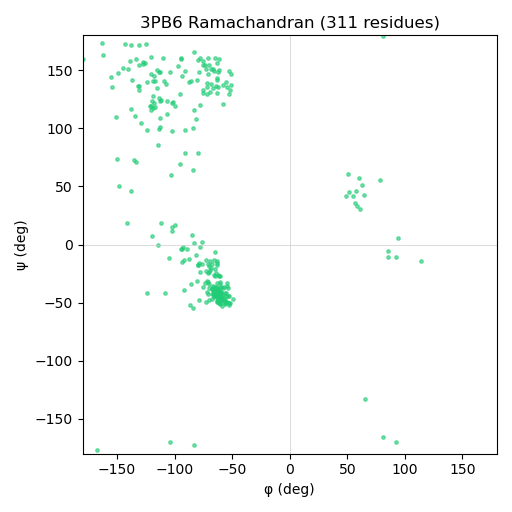36 42.556 31.263 1.00 5.90 185 THR X C 1
ATOM 891 O O . THR A 1 133 ? 5.666 41.785 30.362 1.00 6.52 185 THR X O 1
ATOM 895 N N . ASP A 1 134 ? 6.025 43.671 31.557 1.00 6.26 186 ASP X N 1
ATOM 896 C CA . ASP A 1 134 ? 6.981 44.302 30.675 1.00 6.12 186 ASP X CA 1
ATOM 897 C C . ASP A 1 134 ? 8.246 44.642 31.487 1.00 6.46 186 ASP X C 1
ATOM 898 O O . ASP A 1 134 ? 8.529 45.825 31.778 1.00 6.89 186 ASP X O 1
ATOM 903 N N . SER A 1 135 ? 9.047 43.672 31.894 1.00 6.20 187 SER X N 1
ATOM 904 C CA . SER A 1 135 ? 8.906 42.225 31.599 1.00 6.14 187 SER X CA 1
ATOM 905 C C . SER A 1 135 ? 9.194 41.426 32.860 1.00 5.85 187 SER X C 1
ATOM 906 O O . SER A 1 135 ? 9.882 40.399 32.818 1.00 6.42 187 SER X O 1
ATOM 909 N N . ALA A 1 136 ? 8.626 41.834 33.995 1.00 5.95 188 ALA X N 1
ATOM 910 C CA . ALA A 1 136 ? 8.829 41.068 35.209 1.00 6.41 188 ALA X CA 1
ATOM 911 C C . ALA A 1 136 ? 8.317 39.636 35.092 1.00 5.86 188 ALA X C 1
ATOM 912 O O . ALA A 1 136 ? 8.981 38.694 35.510 1.00 6.44 188 ALA X O 1
ATOM 914 N N . VAL A 1 137 ? 7.125 39.444 34.529 1.00 5.99 189 VAL X N 1
ATOM 915 C CA . VAL A 1 137 ? 6.583 38.093 34.342 1.00 5.97 189 VAL X CA 1
ATOM 916 C C . VAL A 1 137 ? 7.484 37.258 33.447 1.00 5.97 189 VAL X C 1
ATOM 917 O O . VAL A 1 137 ? 7.838 36.153 33.830 1.00 6.37 189 VAL X O 1
ATOM 921 N N . PRO A 1 138 ? 7.892 37.755 32.257 1.00 5.97 190 PRO X N 1
ATOM 922 C CA . PRO A 1 138 ? 8.891 36.998 31.469 1.00 6.33 190 PRO X CA 1
ATOM 923 C C . PRO A 1 138 ? 10.089 36.574 32.290 1.00 6.27 190 PRO X C 1
ATOM 924 O O . PRO A 1 138 ? 10.547 35.415 32.216 1.00 6.93 190 PRO X O 1
ATOM 928 N N . CYS A 1 139 ? 10.672 37.499 33.093 1.00 6.18 191 CYS X N 1
ATOM 929 C CA . CYS A 1 139 ? 11.840 37.157 33.868 1.00 6.58 191 CYS X CA 1
ATOM 930 C C . CYS A 1 139 ? 11.533 36.018 34.842 1.00 6.23 191 CYS X C 1
ATOM 931 O O . CYS A 1 139 ? 12.308 35.064 34.989 1.00 7.15 191 CYS X O 1
ATOM 934 N N . ALA A 1 140 ? 10.407 36.154 35.550 1.00 6.33 192 ALA X N 1
ATOM 935 C CA . ALA A 1 140 ? 10.038 35.173 36.541 1.00 7.10 192 ALA X CA 1
ATOM 936 C C . ALA A 1 140 ? 9.762 33.805 35.890 1.00 7.03 192 ALA X C 1
ATOM 937 O O . ALA A 1 140 ? 10.074 32.769 36.495 1.00 7.84 192 ALA X O 1
ATOM 939 N N . LEU A 1 141 ? 9.167 33.791 34.711 1.00 6.66 193 LEU X N 1
ATOM 940 C CA . LEU A 1 141 ? 8.919 32.543 34.009 1.00 7.20 193 LEU X CA 1
ATOM 941 C C . LEU A 1 141 ? 10.245 31.831 33.722 1.00 7.21 193 LEU X C 1
ATOM 942 O O . LEU A 1 141 ? 10.332 30.617 33.909 1.00 7.84 193 LEU X O 1
ATOM 947 N N . LEU A 1 142 ? 11.260 32.563 33.280 1.00 6.80 194 LEU X N 1
ATOM 948 C CA . LEU A 1 142 ? 12.537 31.917 33.004 1.00 6.90 194 LEU X CA 1
ATOM 949 C C . LEU A 1 142 ? 13.139 31.305 34.272 1.00 7.22 194 LEU X C 1
ATOM 950 O O . LEU A 1 142 ? 13.699 30.192 34.231 1.00 7.87 194 LEU X O 1
ATOM 955 N N . LEU A 1 143 ? 13.076 32.019 35.392 1.00 7.16 195 LEU X N 1
ATOM 956 C CA . LEU A 1 143 ? 13.587 31.493 36.644 1.00 7.62 195 LEU X CA 1
ATOM 957 C C . LEU A 1 143 ? 12.834 30.239 37.064 1.00 7.82 195 LEU X C 1
ATOM 958 O O . LEU A 1 143 ? 13.426 29.244 37.504 1.00 8.69 195 LEU X O 1
ATOM 963 N N . GLU A 1 144 ? 11.519 30.270 36.971 1.00 7.96 196 GLU X N 1
ATOM 964 C CA . GLU A 1 144 ? 10.705 29.122 37.382 1.00 8.89 196 GLU X CA 1
ATOM 965 C C . GLU A 1 144 ? 10.990 27.939 36.487 1.00 8.61 196 GLU X C 1
ATOM 966 O O . GLU A 1 144 ? 11.084 26.787 37.002 1.00 9.58 196 GLU X O 1
ATOM 972 N N . LEU A 1 145 ? 11.113 28.132 35.200 1.00 8.64 197 LEU X N 1
ATOM 973 C CA . LEU A 1 145 ? 11.457 27.015 34.301 1.00 8.90 197 LEU X CA 1
ATOM 974 C C . LEU A 1 145 ? 12.782 26.387 34.677 1.00 8.25 197 LEU X C 1
ATOM 975 O O . LEU A 1 145 ? 12.918 25.149 34.738 1.00 9.52 197 LEU X O 1
ATOM 980 N N . ALA A 1 146 ? 13.781 27.227 34.926 1.00 8.66 198 ALA X N 1
ATOM 981 C CA . ALA A 1 146 ? 15.101 26.723 35.286 1.00 8.79 198 ALA X CA 1
ATOM 982 C C . ALA A 1 146 ? 15.074 25.944 36.575 1.00 9.10 198 ALA X C 1
ATOM 983 O O . ALA A 1 146 ? 15.772 24.917 36.729 1.00 10.09 198 ALA X O 1
ATOM 985 N N . GLN A 1 147 ? 14.306 26.412 37.541 1.00 8.87 199 GLN X N 1
ATOM 986 C CA . GLN A 1 147 ? 14.206 25.709 38.813 1.00 9.93 199 GLN X CA 1
ATOM 987 C C . GLN A 1 147 ? 13.404 24.436 38.675 1.00 10.30 199 GLN X C 1
ATOM 988 O O . GLN A 1 147 ? 13.787 23.359 39.195 1.00 11.17 199 GLN X O 1
ATOM 994 N N . ALA A 1 148 ? 12.229 24.504 38.061 1.00 10.52 200 ALA X N 1
ATOM 995 C CA . ALA A 1 148 ? 11.315 23.338 37.957 1.00 10.99 200 ALA X CA 1
ATOM 996 C C . ALA A 1 148 ? 11.989 22.201 37.220 1.00 11.32 200 ALA X C 1
ATOM 997 O O . ALA A 1 148 ? 11.758 21.023 37.585 1.00 12.80 200 ALA X O 1
ATOM 999 N N . LEU A 1 149 ? 12.789 22.508 36.224 1.00 10.19 201 LEU X N 1
ATOM 1000 C CA . LEU A 1 149 ? 13.483 21.513 35.430 1.00 11.74 201 LEU X CA 1
ATOM 1001 C C . LEU A 1 149 ? 14.938 21.298 35.826 1.00 10.60 201 LEU X C 1
ATOM 1002 O O . LEU A 1 149 ? 15.683 20.665 35.094 1.00 11.45 201 LEU X O 1
ATOM 1007 N N . ASP A 1 150 ? 15.291 21.756 37.025 1.00 10.53 202 ASP X N 1
ATOM 1008 C CA . ASP A 1 150 ? 16.686 21.761 37.437 1.00 11.01 202 ASP X CA 1
ATOM 1009 C C . ASP A 1 150 ? 17.284 20.335 37.425 1.00 11.14 202 ASP X C 1
ATOM 1010 O O . ASP A 1 150 ? 18.393 20.168 36.959 1.00 11.98 202 ASP X O 1
ATOM 1015 N N . LEU A 1 151 ? 16.561 19.359 37.959 1.00 12.23 203 LEU X N 1
ATOM 1016 C CA . LEU A 1 151 ? 17.176 17.982 37.992 1.00 13.87 203 LEU X CA 1
ATOM 1017 C C . LEU A 1 151 ? 17.369 17.433 36.600 1.00 12.97 203 LEU X C 1
ATOM 1018 O O . LEU A 1 151 ? 18.358 16.798 36.290 1.00 14.69 203 LEU X O 1
ATOM 1023 N N . GLU A 1 152 ? 16.419 17.633 35.715 1.00 12.93 204 GLU X N 1
ATOM 1024 C CA . GLU A 1 152 ? 16.522 17.201 34.364 1.00 14.62 204 GLU X CA 1
ATOM 1025 C C . GLU A 1 152 ? 17.601 17.888 33.581 1.00 14.22 204 GLU X C 1
ATOM 1026 O O . GLU A 1 152 ? 18.343 17.303 32.754 1.00 15.38 204 GLU X O 1
ATOM 1032 N N . LEU A 1 153 ? 17.677 19.209 33.800 1.00 12.69 205 LEU X N 1
ATOM 1033 C CA . LEU A 1 153 ? 18.774 19.974 33.154 1.00 13.39 205 LEU X CA 1
ATOM 1034 C C . LEU A 1 153 ? 20.124 19.540 33.644 1.00 14.61 205 LEU X C 1
ATOM 1035 O O . LEU A 1 153 ? 21.061 19.431 32.810 1.00 15.44 205 LEU X O 1
ATOM 1040 N N . SER A 1 154 ? 20.249 19.309 34.934 1.00 14.18 206 SER X N 1
ATOM 1041 C CA . SER A 1 154 ? 21.493 18.807 35.451 1.00 16.38 206 SER X CA 1
ATOM 1042 C C . SER A 1 154 ? 21.911 17.462 34.871 1.00 16.19 206 SER X C 1
ATOM 1043 O O . SER A 1 154 ? 23.040 17.264 34.505 1.00 18.08 206 SER X O 1
ATOM 1046 N N . ARG A 1 155 ? 20.932 16.603 34.717 1.00 16.15 207 ARG X N 1
ATOM 1047 C CA . ARG A 1 155 ? 21.334 15.306 34.101 1.00 17.93 207 ARG X CA 1
ATOM 1048 C C . ARG A 1 155 ? 21.706 15.439 32.640 1.00 18.23 207 ARG X C 1
ATOM 1049 O O . ARG A 1 155 ? 22.618 14.760 32.189 1.00 19.78 207 ARG X O 1
ATOM 1057 N N . ALA A 1 156 ? 20.976 16.303 31.893 1.00 18.11 208 ALA X N 1
ATOM 1058 C CA . ALA A 1 156 ? 21.349 16.507 30.493 1.00 19.24 208 ALA X CA 1
ATOM 1059 C C . ALA A 1 156 ? 22.766 17.042 30.339 1.00 18.71 208 ALA X C 1
ATOM 1060 O O . ALA A 1 156 ? 23.540 16.550 29.512 1.00 20.27 208 ALA X O 1
ATOM 1062 N N . LYS A 1 157 ? 23.135 17.984 31.211 1.00 17.52 209 LYS X N 1
ATOM 1063 C CA . LYS A 1 157 ? 24.491 18.511 31.194 1.00 17.32 209 LYS X CA 1
ATOM 1064 C C . LYS A 1 157 ? 25.486 17.422 31.531 1.00 17.75 209 LYS X C 1
ATOM 1065 O O . LYS A 1 157 ? 26.489 17.313 30.896 1.00 18.99 209 LYS X O 1
ATOM 1071 N N . LYS A 1 158 ? 25.151 16.593 32.562 1.00 17.72 210 LYS X N 1
ATOM 1072 C CA . LYS A 1 158 ? 26.124 15.580 32.968 1.00 19.85 210 LYS X CA 1
ATOM 1073 C C . LYS A 1 158 ? 26.329 14.581 31.836 1.00 20.26 210 LYS X C 1
ATOM 1074 O O . LYS A 1 158 ? 27.392 13.994 31.739 1.00 24.24 210 LYS X O 1
ATOM 1080 N N . GLN A 1 159 ? 25.352 14.370 30.969 1.00 21.08 211 GLN X N 1
ATOM 1081 C CA . GLN A 1 159 ? 25.438 13.519 29.749 1.00 21.42 211 GLN X CA 1
ATOM 1082 C C . GLN A 1 159 ? 26.010 14.255 28.576 1.00 22.21 211 GLN X C 1
ATOM 1083 O O . GLN A 1 159 ? 26.093 13.655 27.439 1.00 22.92 211 GLN X O 1
ATOM 1089 N N . ALA A 1 160 ? 26.518 15.485 28.802 1.00 21.19 212 ALA X N 1
ATOM 1090 C CA . ALA A 1 160 ? 27.144 16.259 27.704 1.00 21.32 212 ALA X CA 1
ATOM 1091 C C . ALA A 1 160 ? 26.222 16.430 26.499 1.00 18.41 212 ALA X C 1
ATOM 1092 O O . ALA A 1 160 ? 26.664 16.319 25.336 1.00 21.32 212 ALA X O 1
ATOM 1094 N N . ALA A 1 161 ? 24.919 16.718 26.745 1.00 19.21 213 ALA X N 1
ATOM 1095 C CA . ALA A 1 161 ? 23.984 17.024 25.611 1.00 18.27 213 ALA X CA 1
ATOM 1096 C C . ALA A 1 161 ? 24.603 18.107 24.709 1.00 18.04 213 ALA X C 1
ATOM 1097 O O . ALA A 1 161 ? 25.175 19.039 25.190 1.00 17.32 213 ALA X O 1
ATOM 1099 N N . PRO A 1 162 ? 24.507 17.945 23.346 1.00 18.66 214 PRO X N 1
ATOM 1100 C CA . PRO A 1 162 ? 25.220 18.935 22.504 1.00 20.10 214 PRO X CA 1
ATOM 1101 C C . PRO A 1 162 ? 24.413 20.206 22.355 1.00 15.18 214 PRO X C 1
ATOM 1102 O O . PRO A 1 162 ? 24.966 21.182 21.850 1.00 19.02 214 PRO X O 1
ATOM 1106 N N . VAL A 1 163 ? 23.114 20.184 22.826 1.00 14.71 215 VAL X N 1
ATOM 1107 C CA . VAL A 1 163 ? 22.315 21.438 22.845 1.00 12.10 215 VAL X CA 1
ATOM 1108 C C . VAL A 1 163 ? 21.949 21.726 24.248 1.00 10.70 215 VAL X C 1
ATOM 1109 O O . VAL A 1 163 ? 21.267 20.913 24.904 1.00 12.80 215 VAL X O 1
ATOM 1113 N N . THR A 1 164 ? 22.415 22.845 24.792 1.00 10.36 216 THR X N 1
ATOM 1114 C CA . THR A 1 164 ? 22.120 23.246 26.151 1.00 9.83 216 THR X CA 1
ATOM 1115 C C . THR A 1 164 ? 21.085 24.359 26.162 1.00 8.82 216 THR X C 1
ATOM 1116 O O . THR A 1 164 ? 20.414 24.633 25.137 1.00 9.78 216 THR X O 1
ATOM 1120 N N . LEU A 1 165 ? 20.897 24.949 27.325 1.00 9.18 217 LEU X N 1
ATOM 1121 C CA . LEU A 1 165 ? 19.963 26.038 27.537 1.00 8.69 217 LEU X CA 1
ATOM 1122 C C . LEU A 1 165 ? 20.739 27.278 27.954 1.00 8.02 217 LEU X C 1
ATOM 1123 O O . LEU A 1 165 ? 21.667 27.176 28.746 1.00 9.25 217 LEU X O 1
ATOM 1128 N N . GLN A 1 166 ? 20.314 28.430 27.448 1.00 7.42 218 GLN X N 1
ATOM 1129 C CA . GLN A 1 166 ? 20.879 29.722 27.811 1.00 7.54 218 GLN X CA 1
ATOM 1130 C C . GLN A 1 166 ? 19.727 30.646 28.123 1.00 7.13 218 GLN X C 1
ATOM 1131 O O . GLN A 1 166 ? 18.715 30.648 27.385 1.00 7.77 218 GLN X O 1
ATOM 1137 N N . LEU A 1 167 ? 19.854 31.415 29.198 1.00 7.08 219 LEU X N 1
ATOM 1138 C CA . LEU A 1 167 ? 18.874 32.428 29.582 1.00 7.19 219 LEU X CA 1
ATOM 1139 C C . LEU A 1 167 ? 19.550 33.777 29.585 1.00 7.24 219 LEU X C 1
ATOM 1140 O O . LEU A 1 167 ? 20.631 33.944 30.165 1.00 8.13 219 LEU X O 1
ATOM 1145 N N . LEU A 1 168 ? 18.936 34.719 28.869 1.00 6.97 220 LEU X N 1
ATOM 1146 C CA . LEU A 1 168 ? 19.461 36.102 28.806 1.00 6.83 220 LEU X CA 1
ATOM 1147 C C . LEU A 1 168 ? 18.471 37.020 29.482 1.00 6.87 220 LEU X C 1
ATOM 1148 O O . LEU A 1 168 ? 17.283 37.071 29.095 1.00 8.20 220 LEU X O 1
ATOM 1153 N N . PHE A 1 169 ? 18.954 37.777 30.445 1.00 7.01 221 PHE X N 1
ATOM 1154 C CA . PHE A 1 169 ? 18.178 38.848 31.081 1.00 7.21 221 PHE X CA 1
ATOM 1155 C C . PHE A 1 169 ? 18.839 40.132 30.684 1.00 7.15 221 PHE X C 1
ATOM 1156 O O . PHE A 1 169 ? 19.914 40.510 31.186 1.00 7.78 221 PHE X O 1
ATOM 1164 N N . LEU A 1 170 ? 18.242 40.796 29.705 1.00 7.34 222 LEU X N 1
ATOM 1165 C CA . LEU A 1 170 ? 18.858 41.963 29.054 1.00 7.40 222 LEU X CA 1
ATOM 1166 C C . LEU A 1 170 ? 18.527 43.219 29.857 1.00 6.53 222 LEU X C 1
ATOM 1167 O O . LEU A 1 170 ? 17.388 43.429 30.311 1.00 7.02 222 LEU X O 1
ATOM 1172 N N . ASP A 1 171 ? 19.513 44.098 29.957 1.00 6.80 223 ASP X N 1
ATOM 1173 C CA . ASP A 1 171 ? 19.311 45.424 30.556 1.00 6.70 223 ASP X CA 1
ATOM 1174 C C . ASP A 1 171 ? 19.010 46.413 29.476 1.00 6.46 223 ASP X C 1
ATOM 1175 O O . ASP A 1 171 ? 19.300 46.234 28.296 1.00 7.37 223 ASP X O 1
ATOM 1180 N N . GLY A 1 172 ? 18.406 47.548 29.874 1.00 6.88 224 GLY X N 1
ATOM 1181 C CA . GLY A 1 172 ? 18.294 48.686 28.979 1.00 7.18 224 GLY X CA 1
ATOM 1182 C C . GLY A 1 172 ? 17.509 48.434 27.715 1.00 6.66 224 GLY X C 1
ATOM 1183 O O . GLY A 1 172 ? 17.810 49.106 26.706 1.00 7.47 224 GLY X O 1
ATOM 1184 N N . GLU A 1 173 ? 16.514 47.565 27.691 1.00 6.40 225 GLU X N 1
ATOM 1185 C CA . GLU A 1 173 ? 15.690 47.472 26.493 1.00 6.87 225 GLU X CA 1
ATOM 1186 C C . GLU A 1 173 ? 14.961 48.779 26.236 1.00 6.34 225 GLU X C 1
ATOM 1187 O O . GLU A 1 173 ? 14.816 49.221 25.073 1.00 6.86 225 GLU X O 1
ATOM 1193 N N . GLU A 1 174 ? 14.446 49.394 27.302 1.00 6.51 226 GLU X N 1
ATOM 1194 C CA . GLU A 1 174 ? 13.528 50.528 27.196 1.00 7.20 226 GLU X CA 1
ATOM 1195 C C . GLU A 1 174 ? 14.263 51.789 26.914 1.00 6.96 226 GLU X C 1
ATOM 1196 O O . GLU A 1 174 ? 15.377 52.048 27.412 1.00 8.23 226 GLU X O 1
ATOM 1202 N N . ALA A 1 175 ? 13.637 52.689 26.202 1.00 8.13 227 ALA X N 1
ATOM 1203 C CA . ALA A 1 175 ? 14.163 54.070 26.040 1.00 8.45 227 ALA X CA 1
ATOM 1204 C C . ALA A 1 175 ? 14.202 54.764 27.369 1.00 8.68 227 ALA X C 1
ATOM 1205 O O . ALA A 1 175 ? 13.286 54.620 28.193 1.00 9.50 227 ALA X O 1
ATOM 1207 N N . LEU A 1 176 ? 15.247 55.565 27.603 1.00 8.22 228 LEU X N 1
ATOM 1208 C CA . LEU A 1 176 ? 15.307 56.377 28.799 1.00 8.85 228 LEU X CA 1
ATOM 1209 C C . LEU A 1 176 ? 14.504 57.649 28.698 1.00 9.59 228 LEU X C 1
ATOM 1210 O O . LEU A 1 176 ? 13.997 58.132 29.691 1.00 11.95 228 LEU X O 1
ATOM 1215 N N . LYS A 1 177 ? 14.401 58.207 27.478 1.00 8.82 229 LYS X N 1
ATOM 1216 C CA . LYS A 1 177 ? 13.714 59.476 27.278 1.00 10.16 229 LYS X CA 1
ATOM 1217 C C . LYS A 1 177 ? 12.931 59.440 25.999 1.00 9.57 229 LYS X C 1
ATOM 1218 O O . LYS A 1 177 ? 12.535 60.515 25.477 1.00 11.43 229 LYS X O 1
ATOM 1224 N N . GLU A 1 178 ? 12.635 58.257 25.448 1.00 9.17 230 GLU X N 1
ATOM 1225 C CA . GLU A 1 178 ? 11.984 58.134 24.132 1.00 9.71 230 GLU X CA 1
ATOM 1226 C C . GLU A 1 178 ? 12.674 59.001 23.097 1.00 9.95 230 GLU X C 1
ATOM 1227 O O . GLU A 1 178 ? 12.044 59.651 22.254 1.00 12.41 230 GLU X O 1
ATOM 1233 N N . TRP A 1 179 ? 14.010 59.003 23.133 1.00 9.32 231 TRP X N 1
ATOM 1234 C CA . TRP A 1 179 ? 14.812 60.002 22.427 1.00 10.20 231 TRP X CA 1
ATOM 1235 C C . TRP A 1 179 ? 15.408 59.415 21.174 1.00 9.60 231 TRP X C 1
ATOM 1236 O O . TRP A 1 179 ? 16.639 59.398 21.011 1.00 9.99 231 TRP X O 1
ATOM 1247 N N . GLY A 1 180 ? 14.572 58.963 20.298 1.00 11.61 232 GLY X N 1
ATOM 1248 C CA . GLY A 1 180 ? 14.967 58.427 19.017 1.00 13.11 232 GLY X CA 1
ATOM 1249 C C . GLY A 1 180 ? 15.442 56.984 19.030 1.00 12.35 232 GLY X C 1
ATOM 1250 O O . GLY A 1 180 ? 15.490 56.325 20.029 1.00 12.28 232 GLY X O 1
ATOM 1251 N N . PRO A 1 181 ? 15.796 56.464 17.827 1.00 14.87 233 PRO X N 1
ATOM 1252 C CA . PRO A 1 181 ? 15.966 55.062 17.656 1.00 15.65 233 PRO X CA 1
ATOM 1253 C C . PRO A 1 181 ? 17.198 54.457 18.362 1.00 14.00 233 PRO X C 1
ATOM 1254 O O . PRO A 1 181 ? 17.284 53.252 18.561 1.00 19.25 233 PRO X O 1
ATOM 1258 N N . LYS A 1 182 ? 18.163 55.268 18.731 1.00 11.18 234 LYS X N 1
ATOM 1259 C CA . LYS A 1 182 ? 19.325 54.795 19.434 1.00 10.31 234 LYS X CA 1
ATOM 1260 C C . LYS A 1 182 ? 19.166 54.878 20.925 1.00 9.44 234 LYS X C 1
ATOM 1261 O O . LYS A 1 182 ? 20.005 54.395 21.668 1.00 12.34 234 LYS X O 1
ATOM 1267 N N . ASP A 1 183 ? 18.025 55.402 21.387 1.00 8.71 235 ASP X N 1
ATOM 1268 C CA . ASP A 1 183 ? 17.683 55.367 22.820 1.00 8.79 235 ASP X CA 1
ATOM 1269 C C . ASP A 1 183 ? 16.811 54.171 23.068 1.00 8.08 235 ASP X C 1
ATOM 1270 O O . ASP A 1 183 ? 15.612 54.309 23.314 1.00 9.07 235 ASP X O 1
ATOM 1275 N N . SER A 1 184 ? 17.369 52.977 22.969 1.00 8.53 236 SER X N 1
ATOM 1276 C CA . SER A 1 184 ? 16.625 51.702 23.103 1.00 8.53 236 SER X CA 1
ATOM 1277 C C . SER A 1 184 ? 17.610 50.575 22.928 1.00 7.58 236 SER X C 1
ATOM 1278 O O . SER A 1 184 ? 18.673 50.741 22.316 1.00 8.87 236 SER X O 1
ATOM 1281 N N . LEU A 1 185 ? 17.234 49.392 23.419 1.00 7.39 237 LEU X N 1
ATOM 1282 C CA . LEU A 1 185 ? 17.955 48.158 23.109 1.00 7.23 237 LEU X CA 1
ATOM 1283 C C . LEU A 1 185 ? 19.427 48.263 23.494 1.00 7.05 237 LEU X C 1
ATOM 1284 O O . LEU A 1 185 ? 20.306 47.713 22.839 1.00 8.53 237 LEU X O 1
ATOM 1289 N N . TYR A 1 186 ? 19.736 48.955 24.603 1.00 7.33 238 TYR X N 1
ATOM 1290 C CA . TYR A 1 186 ? 21.135 49.146 24.952 1.00 7.34 238 TYR X CA 1
ATOM 1291 C C . TYR A 1 186 ? 21.817 47.804 25.196 1.00 7.38 238 TYR X C 1
ATOM 1292 O O . TYR A 1 186 ? 22.928 47.517 24.734 1.00 8.21 238 TYR X O 1
ATOM 1301 N N . GLY A 1 187 ? 21.179 46.982 26.041 1.00 7.31 239 GLY X N 1
ATOM 1302 C CA . GLY A 1 187 ? 21.766 45.737 26.425 1.00 8.17 239 GLY X CA 1
ATOM 1303 C C . GLY A 1 187 ? 21.863 44.736 25.308 1.00 7.11 239 GLY X C 1
ATOM 1304 O O . GLY A 1 187 ? 22.937 44.100 25.143 1.00 8.13 239 GLY X O 1
ATOM 1305 N N . SER A 1 188 ? 20.802 44.550 24.551 1.00 7.46 240 SER X N 1
ATOM 1306 C CA . SER A 1 188 ? 20.844 43.589 23.454 1.00 7.84 240 SER X CA 1
ATOM 1307 C C . SER A 1 188 ? 21.796 44.012 22.353 1.00 7.76 240 SER X C 1
ATOM 1308 O O . SER A 1 188 ? 22.511 43.170 21.788 1.00 8.35 240 SER X O 1
ATOM 1311 N N . ARG A 1 189 ? 21.870 45.308 22.006 1.00 8.08 241 ARG X N 1
ATOM 1312 C CA . ARG A 1 189 ? 22.828 45.731 21.019 1.00 9.02 241 ARG X CA 1
ATOM 1313 C C . ARG A 1 189 ? 24.242 45.411 21.485 1.00 8.57 241 ARG X C 1
ATOM 1314 O O . ARG A 1 189 ? 25.070 44.913 20.715 1.00 10.03 241 ARG X O 1
ATOM 1322 N N . HIS A 1 190 ? 24.562 45.704 22.750 1.00 8.06 242 HIS X N 1
ATOM 1323 C CA . HIS A 1 190 ? 25.857 45.459 23.242 1.00 9.03 242 HIS X CA 1
ATOM 1324 C C . HIS A 1 190 ? 26.168 43.951 23.280 1.00 8.23 242 HIS X C 1
ATOM 1325 O O . HIS A 1 190 ? 27.259 43.508 22.893 1.00 9.54 242 HIS X O 1
ATOM 1332 N N . LEU A 1 191 ? 25.213 43.152 23.784 1.00 8.32 243 LEU X N 1
ATOM 1333 C CA . LEU A 1 191 ? 25.494 41.733 23.943 1.00 8.49 243 LEU X CA 1
ATOM 1334 C C . LEU A 1 191 ? 25.647 41.042 22.613 1.00 8.53 243 LEU X C 1
ATOM 1335 O O . LEU A 1 191 ? 26.529 40.138 22.482 1.00 9.67 243 LEU X O 1
ATOM 1340 N N . ALA A 1 192 ? 24.866 41.396 21.605 1.00 8.87 244 ALA X N 1
ATOM 1341 C CA . ALA A 1 192 ? 25.008 40.743 20.312 1.00 9.48 244 ALA X CA 1
ATOM 1342 C C . ALA A 1 192 ? 26.384 41.081 19.715 1.00 10.00 244 ALA X C 1
ATOM 1343 O O . ALA A 1 192 ? 27.048 40.215 19.139 1.00 11.07 244 ALA X O 1
ATOM 1345 N N . GLN A 1 193 ? 26.784 42.339 19.799 1.00 10.75 245 GLN X N 1
ATOM 1346 C CA . GLN A 1 193 ? 28.108 42.700 19.354 1.00 12.96 245 GLN X CA 1
ATOM 1347 C C . GLN A 1 193 ? 29.202 41.955 20.133 1.00 11.73 245 GLN X C 1
ATOM 1348 O O . GLN A 1 193 ? 30.192 41.483 19.557 1.00 14.40 245 GLN X O 1
ATOM 1354 N N . LEU A 1 194 ? 29.056 41.841 21.436 1.00 11.24 246 LEU X N 1
ATOM 1355 C CA . LEU A 1 194 ? 30.031 41.134 22.287 1.00 11.80 246 LEU X CA 1
ATOM 1356 C C . LEU A 1 194 ? 30.082 39.673 21.846 1.00 11.07 246 LEU X C 1
ATOM 1357 O O . LEU A 1 194 ? 31.206 39.094 21.670 1.00 12.42 246 LEU X O 1
ATOM 1362 N N . MET A 1 195 ? 28.970 39.023 21.693 1.00 10.86 247 MET X N 1
ATOM 1363 C CA . MET A 1 195 ? 28.970 37.617 21.345 1.00 10.89 247 MET X CA 1
ATOM 1364 C C . MET A 1 195 ? 29.596 37.384 19.990 1.00 11.73 247 MET X C 1
ATOM 1365 O O . MET A 1 195 ? 30.286 36.361 19.805 1.00 12.35 247 MET X O 1
ATOM 1370 N N . GLU A 1 196 ? 29.460 38.296 19.058 1.00 11.64 248 GLU X N 1
ATOM 1371 C CA . GLU A 1 196 ? 30.062 38.158 17.741 1.00 12.93 248 GLU X CA 1
ATOM 1372 C C . GLU A 1 196 ? 31.603 38.254 17.847 1.00 12.77 248 GLU X C 1
ATOM 1373 O O . GLU A 1 196 ? 32.285 37.731 16.979 1.00 15.27 248 GLU X O 1
ATOM 1379 N N . SER A 1 197 ? 32.104 38.822 18.916 1.00 13.94 249 SER X N 1
ATOM 1380 C CA . SER A 1 197 ? 33.526 38.977 19.092 1.00 15.79 249 SER X CA 1
ATOM 1381 C C . SER A 1 197 ? 34.153 37.856 19.882 1.00 14.75 249 SER X C 1
ATOM 1382 O O . SER A 1 197 ? 35.400 37.849 19.993 1.00 18.99 249 SER X O 1
ATOM 1385 N N . ILE A 1 198 ? 33.387 36.930 20.390 1.00 13.60 250 ILE X N 1
ATOM 1386 C CA . ILE A 1 198 ? 33.913 35.883 21.252 1.00 14.75 250 ILE X CA 1
ATOM 1387 C C . ILE A 1 198 ? 33.830 34.555 20.543 1.00 11.90 250 ILE X C 1
ATOM 1388 O O . ILE A 1 198 ? 32.802 34.091 20.107 1.00 11.98 250 ILE X O 1
ATOM 1393 N N . PRO A 1 199 ? 35.000 33.856 20.423 1.00 13.05 251 PRO X N 1
ATOM 1394 C CA . PRO A 1 199 ? 35.008 32.551 19.774 1.00 12.94 251 PRO X CA 1
ATOM 1395 C C . PRO A 1 199 ? 34.235 31.530 20.557 1.00 12.54 251 PRO X C 1
ATOM 1396 O O . PRO A 1 199 ? 34.132 31.557 21.782 1.00 13.25 251 PRO X O 1
ATOM 1400 N N . HIS A 1 200 ? 33.650 30.585 19.814 1.00 10.82 252 HIS X N 1
ATOM 1401 C CA . HIS A 1 200 ? 32.941 29.460 20.414 1.00 10.43 252 HIS X CA 1
ATOM 1402 C C . HIS A 1 200 ? 33.201 28.280 19.501 1.00 9.49 252 HIS X C 1
ATOM 1403 O O . HIS A 1 200 ? 33.401 28.415 18.321 1.00 10.49 252 HIS X O 1
ATOM 1410 N N . SER A 1 201 ? 33.172 27.071 20.098 1.00 10.14 253 SER X N 1
ATOM 1411 C CA . SER A 1 201 ? 33.407 25.812 19.352 1.00 9.92 253 SER X CA 1
ATOM 1412 C C . SER A 1 201 ? 32.079 25.045 19.182 1.00 8.55 253 SER X C 1
ATOM 1413 O O . SER A 1 201 ? 31.465 24.712 20.181 1.00 10.30 253 SER X O 1
ATOM 1416 N N . PRO A 1 202 ? 31.658 24.722 17.957 1.00 9.78 254 PRO X N 1
ATOM 1417 C CA . PRO A 1 202 ? 32.290 25.034 16.697 1.00 10.12 254 PRO X CA 1
ATOM 1418 C C . PRO A 1 202 ? 32.077 26.463 16.238 1.00 9.36 254 PRO X C 1
ATOM 1419 O O . PRO A 1 202 ? 32.829 26.976 15.412 1.00 10.10 254 PRO X O 1
ATOM 1423 N N . GLY A 1 203 ? 31.002 27.121 16.703 1.00 9.54 255 GLY X N 1
ATOM 1424 C CA . GLY A 1 203 ? 30.885 28.568 16.477 1.00 10.60 255 GLY X CA 1
ATOM 1425 C C . GLY A 1 203 ? 30.749 28.898 14.990 1.00 9.40 255 GLY X C 1
ATOM 1426 O O . GLY A 1 203 ? 29.878 28.384 14.283 1.00 11.20 255 GLY X O 1
ATOM 1427 N N . PRO A 1 204 ? 31.512 29.857 14.519 1.00 10.54 256 PRO X N 1
ATOM 1428 C CA . PRO A 1 204 ? 32.804 30.222 15.095 1.00 10.50 256 PRO X CA 1
ATOM 1429 C C . PRO A 1 204 ? 32.741 31.238 16.219 1.00 10.34 256 PRO X C 1
ATOM 1430 O O . PRO A 1 204 ? 33.766 31.426 16.917 1.00 11.13 256 PRO X O 1
ATOM 1434 N N . THR A 1 205 ? 31.598 31.884 16.401 1.00 10.38 257 THR X N 1
ATOM 1435 C CA . THR A 1 205 ? 31.453 32.842 17.501 1.00 10.32 257 THR X CA 1
ATOM 1436 C C . THR A 1 205 ? 30.251 32.445 18.345 1.00 9.65 257 THR X C 1
ATOM 1437 O O . THR A 1 205 ? 29.439 31.575 17.965 1.00 10.07 257 THR X O 1
ATOM 1441 N N . ARG A 1 206 ? 30.075 33.122 19.468 1.00 9.98 258 ARG X N 1
ATOM 1442 C CA . ARG A 1 206 ? 28.952 32.815 20.339 1.00 9.79 258 ARG X CA 1
ATOM 1443 C C . ARG A 1 206 ? 27.629 33.114 19.646 1.00 9.48 258 ARG X C 1
ATOM 1444 O O . ARG A 1 206 ? 26.621 32.511 20.010 1.00 11.43 258 ARG X O 1
ATOM 1452 N N . ILE A 1 207 ? 27.589 34.001 18.655 1.00 9.31 259 ILE X N 1
ATOM 1453 C CA . ILE A 1 207 ? 26.324 34.213 17.912 1.00 9.61 259 ILE X CA 1
ATOM 1454 C C . ILE A 1 207 ? 25.832 32.923 17.269 1.00 9.46 259 ILE X C 1
ATOM 1455 O O . ILE A 1 207 ? 24.628 32.627 17.281 1.00 9.56 259 ILE X O 1
ATOM 1460 N N . GLN A 1 208 ? 26.749 32.171 16.627 1.00 9.38 260 GLN X N 1
ATOM 1461 C CA . GLN A 1 208 ? 26.341 30.958 15.946 1.00 10.52 260 GLN X CA 1
ATOM 1462 C C . GLN A 1 208 ? 25.987 29.824 16.884 1.00 10.52 260 GLN X C 1
ATOM 1463 O O . GLN A 1 208 ? 25.344 28.857 16.452 1.00 12.34 260 GLN X O 1
ATOM 1469 N N . ALA A 1 209 ? 26.326 29.934 18.159 1.00 9.56 261 ALA X N 1
ATOM 1470 C CA . ALA A 1 209 ? 25.923 28.951 19.135 1.00 10.46 261 ALA X CA 1
ATOM 1471 C C . ALA A 1 209 ? 24.457 29.014 19.430 1.00 10.22 261 ALA X C 1
ATOM 1472 O O . ALA A 1 209 ? 23.901 28.087 20.029 1.00 12.73 261 ALA X O 1
ATOM 1474 N N . ILE A 1 210 ? 23.767 30.107 19.084 1.00 9.79 262 ILE X N 1
ATOM 1475 C CA . ILE A 1 210 ? 22.346 30.216 19.378 1.00 9.31 262 ILE X CA 1
ATOM 1476 C C . ILE A 1 210 ? 21.569 29.473 18.319 1.00 9.61 262 ILE X C 1
ATOM 1477 O O . ILE A 1 210 ? 21.445 29.913 17.179 1.00 10.92 262 ILE X O 1
ATOM 1482 N N . GLU A 1 211 ? 21.000 28.327 18.684 1.00 10.11 263 GLU X N 1
ATOM 1483 C CA . GLU A 1 211 ? 20.231 27.533 17.731 1.00 11.60 263 GLU X CA 1
ATOM 1484 C C . GLU A 1 211 ? 18.881 28.154 17.470 1.00 10.25 263 GLU X C 1
ATOM 1485 O O . GLU A 1 211 ? 18.364 28.106 16.332 1.00 12.07 263 GLU X O 1
ATOM 1491 N N . LEU A 1 212 ? 18.260 28.749 18.484 1.00 9.76 264 LEU X N 1
ATOM 1492 C CA . LEU A 1 212 ? 16.975 29.414 18.406 1.00 9.16 264 LEU X CA 1
ATOM 1493 C C . LEU A 1 212 ? 16.969 30.451 19.529 1.00 8.40 264 LEU X C 1
ATOM 1494 O O . LEU A 1 212 ? 17.359 30.112 20.650 1.00 9.07 264 LEU X O 1
ATOM 1499 N N . PHE A 1 213 ? 16.510 31.655 19.216 1.00 8.68 265 PHE X N 1
ATOM 1500 C CA . PHE A 1 213 ? 16.395 32.732 20.193 1.00 8.27 265 PHE X CA 1
ATOM 1501 C C . PHE A 1 213 ? 14.900 32.997 20.393 1.00 7.88 265 PHE X C 1
ATOM 1502 O O . PHE A 1 213 ? 14.223 33.498 19.484 1.00 8.62 265 PHE X O 1
ATOM 1510 N N . MET A 1 214 ? 14.378 32.619 21.566 1.00 7.30 266 MET X N 1
ATOM 1511 C CA . MET A 1 214 ? 12.992 32.806 21.880 1.00 7.75 266 MET X CA 1
ATOM 1512 C C . MET A 1 214 ? 12.882 33.952 22.880 1.00 7.03 266 MET X C 1
ATOM 1513 O O . MET A 1 214 ? 13.348 33.833 24.026 1.00 7.70 266 MET X O 1
ATOM 1518 N N . LEU A 1 215 ? 12.301 35.051 22.434 1.00 6.79 267 LEU X N 1
ATOM 1519 C CA . LEU A 1 215 ? 12.196 36.278 23.253 1.00 6.55 267 LEU X CA 1
ATOM 1520 C C . LEU A 1 215 ? 10.815 36.348 23.844 1.00 6.30 267 LEU X C 1
ATOM 1521 O O . LEU A 1 215 ? 9.815 36.382 23.103 1.00 7.81 267 LEU X O 1
ATOM 1526 N N . LEU A 1 216 ? 10.730 36.352 25.166 1.00 6.18 268 LEU X N 1
ATOM 1527 C CA . LEU A 1 216 ? 9.462 36.492 25.889 1.00 6.62 268 LEU X CA 1
ATOM 1528 C C . LEU A 1 216 ? 9.275 37.955 26.249 1.00 6.30 268 LEU X C 1
ATOM 1529 O O . LEU A 1 216 ? 10.164 38.545 26.858 1.00 7.24 268 LEU X O 1
ATOM 1534 N N . ASP A 1 217 ? 8.124 38.522 25.934 1.00 6.52 269 ASP X N 1
ATOM 1535 C CA . ASP A 1 217 ? 7.869 39.944 26.245 1.00 6.64 269 ASP X CA 1
ATOM 1536 C C . ASP A 1 217 ? 6.405 40.177 26.363 1.00 6.41 269 ASP X C 1
ATOM 1537 O O . ASP A 1 217 ? 5.593 39.564 25.659 1.00 7.13 269 ASP X O 1
ATOM 1542 N N . LEU A 1 218 ? 6.010 41.072 27.295 1.00 6.24 270 LEU X N 1
ATOM 1543 C CA . LEU A 1 218 ? 4.625 41.493 27.407 1.00 6.55 270 LEU X CA 1
ATOM 1544 C C . LEU A 1 218 ? 3.709 40.304 27.707 1.00 6.79 270 LEU X C 1
ATOM 1545 O O . LEU A 1 218 ? 2.726 40.060 26.997 1.00 7.61 270 LEU X O 1
ATOM 1550 N N . LEU A 1 219 ? 4.021 39.621 28.807 1.00 6.65 271 LEU X N 1
ATOM 1551 C CA . LEU A 1 219 ? 3.315 38.412 29.228 1.00 6.83 271 LEU X CA 1
ATOM 1552 C C . LEU A 1 219 ? 2.711 38.651 30.608 1.00 6.46 271 LEU X C 1
ATOM 1553 O O . LEU A 1 219 ? 3.317 39.282 31.463 1.00 6.78 271 LEU X O 1
ATOM 1558 N N . GLY A 1 220 ? 1.548 38.021 30.835 1.00 7.08 272 GLY X N 1
ATOM 1559 C CA . GLY A 1 220 ? 0.893 38.043 32.130 1.00 7.63 272 GLY X CA 1
ATOM 1560 C C . GLY A 1 220 ? -0.432 38.760 32.160 1.00 7.42 272 GLY X C 1
ATOM 1561 O O . GLY A 1 220 ? -1.141 38.637 33.172 1.00 8.04 272 GLY X O 1
ATOM 1562 N N . ALA A 1 221 ? -0.769 39.538 31.151 1.00 7.07 273 ALA X N 1
ATOM 1563 C CA . ALA A 1 221 ? -2.076 40.156 31.058 1.00 7.31 273 ALA X CA 1
ATOM 1564 C C . ALA A 1 221 ? -3.109 39.100 30.649 1.00 8.12 273 ALA X C 1
ATOM 1565 O O . ALA A 1 221 ? -2.780 38.074 30.059 1.00 8.63 273 ALA X O 1
ATOM 1567 N N . PRO A 1 222 ? -4.388 39.351 30.939 1.00 9.18 274 PRO X N 1
ATOM 1568 C CA . PRO A 1 222 ? -5.432 38.4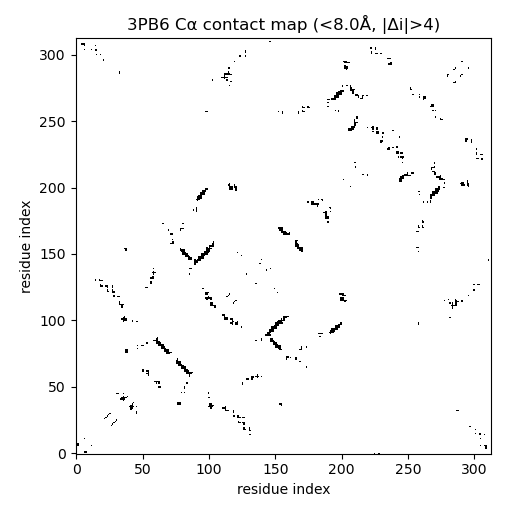64 30.433 1.00 9.71 27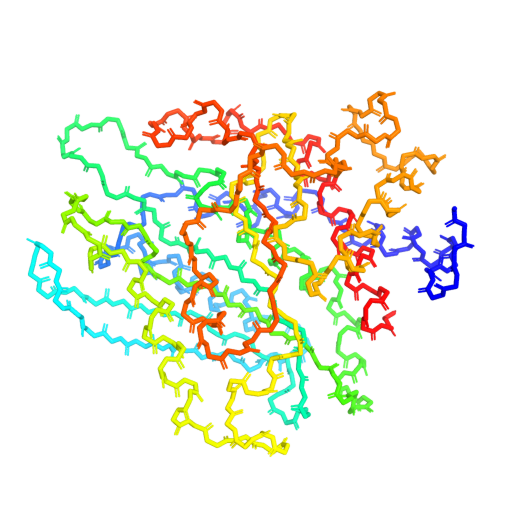4 PRO X CA 1
ATOM 1569 C C . PRO A 1 222 ? -5.517 38.554 28.913 1.00 9.71 274 PRO X C 1
ATOM 1570 O O . PRO A 1 222 ? -5.338 39.595 28.310 1.00 11.68 274 PRO X O 1
ATOM 1574 N N . ASN A 1 223 ? -5.938 37.446 28.308 1.00 11.04 275 ASN X N 1
ATOM 1575 C CA . ASN A 1 223 ? -6.267 37.408 26.898 1.00 11.16 275 ASN X CA 1
ATOM 1576 C C . ASN A 1 223 ? -5.133 37.823 25.955 1.00 10.79 275 ASN X C 1
ATOM 1577 O O . ASN A 1 223 ? -5.368 38.619 24.999 1.00 12.23 275 ASN X O 1
ATOM 1582 N N . PRO A 1 224 ? -3.904 37.324 26.161 1.00 9.84 276 PRO X N 1
ATOM 1583 C CA . PRO A 1 224 ? -2.837 37.638 25.188 1.00 9.40 276 PRO X CA 1
ATOM 1584 C C . PRO A 1 224 ? -3.122 36.900 23.852 1.00 9.78 276 PRO X C 1
ATOM 1585 O O . PRO A 1 224 ? -3.796 35.880 23.808 1.00 10.66 276 PRO X O 1
ATOM 1589 N N . THR A 1 225 ? -2.593 37.468 22.785 1.00 8.91 277 THR X N 1
ATOM 1590 C CA . THR A 1 225 ? -2.593 36.820 21.484 1.00 9.01 277 THR X CA 1
ATOM 1591 C C . THR A 1 225 ? -1.214 36.879 20.914 1.00 8.87 277 THR X C 1
ATOM 1592 O O . THR A 1 225 ? -0.581 37.928 20.888 1.00 10.76 277 THR X O 1
ATOM 1596 N N . PHE A 1 226 ? -0.750 35.753 20.418 1.00 8.43 278 PHE X N 1
ATOM 1597 C CA . PHE A 1 226 ? 0.561 35.578 19.823 1.00 8.36 278 PHE X CA 1
ATOM 1598 C C . PHE A 1 226 ? 0.384 35.164 18.374 1.00 8.29 278 PHE X C 1
ATOM 1599 O O . PHE A 1 226 ? -0.465 34.337 18.069 1.00 9.80 278 PHE X O 1
ATOM 1607 N N . TYR A 1 227 ? 1.246 35.703 17.497 1.00 8.17 279 TYR X N 1
ATOM 1608 C CA . TYR A 1 227 ? 1.299 35.330 16.087 1.00 8.49 279 TYR X CA 1
ATOM 1609 C C . TYR A 1 227 ? 2.701 34.967 15.737 1.00 8.79 279 TYR X C 1
ATOM 1610 O O . TYR A 1 227 ? 3.658 35.455 16.371 1.00 9.18 279 TYR X O 1
ATOM 1619 N N . SER A 1 228 ? 2.909 34.188 14.689 1.00 9.27 280 SER X N 1
ATOM 1620 C CA . SER A 1 228 ? 4.256 33.901 14.196 1.00 8.80 280 SER X CA 1
ATOM 1621 C C . SER A 1 228 ? 4.747 35.093 13.416 1.00 8.84 280 SER X C 1
ATOM 1622 O O . SER A 1 228 ? 4.158 35.502 12.427 1.00 10.89 280 SER X O 1
ATOM 1625 N N . HIS A 1 229 ? 5.859 35.673 13.866 1.00 8.74 281 HIS X N 1
ATOM 1626 C CA . HIS A 1 229 ? 6.429 36.871 13.208 1.00 9.43 281 HIS X CA 1
ATOM 1627 C C . HIS A 1 229 ? 7.487 36.503 12.188 1.00 8.54 281 HIS X C 1
ATOM 1628 O O . HIS A 1 229 ? 7.903 37.369 11.424 1.00 10.54 281 HIS X O 1
ATOM 1635 N N . PHE A 1 230 ? 7.987 35.274 12.212 1.00 8.35 282 PHE X N 1
ATOM 1636 C CA . PHE A 1 230 ? 9.135 34.868 11.372 1.00 8.99 282 PHE X CA 1
ATOM 1637 C C . PHE A 1 230 ? 8.817 33.546 10.749 1.00 8.91 282 PHE X C 1
ATOM 1638 O O . PHE A 1 230 ? 8.865 32.506 11.387 1.00 8.74 282 PHE X O 1
ATOM 1646 N N . PRO A 1 231 ? 8.599 33.519 9.424 1.00 8.88 283 PRO X N 1
ATOM 1647 C CA . PRO A 1 231 ? 8.377 32.268 8.737 1.00 8.93 283 PRO X CA 1
ATOM 1648 C C . PRO A 1 231 ? 9.478 31.263 8.985 1.00 8.14 283 PRO X C 1
ATOM 1649 O O . PRO A 1 231 ? 9.218 30.049 9.057 1.00 9.07 283 PRO X O 1
ATOM 1653 N N . ARG A 1 232 ? 10.720 31.705 9.163 1.00 8.68 284 ARG X N 1
ATOM 1654 C CA . ARG A 1 232 ? 11.834 30.809 9.409 1.00 8.71 284 ARG X CA 1
ATOM 1655 C C . ARG A 1 232 ? 11.569 29.869 10.603 1.00 8.37 284 ARG X C 1
ATOM 1656 O O . ARG A 1 232 ? 12.022 28.724 10.598 1.00 9.29 284 ARG X O 1
ATOM 1664 N N . THR A 1 233 ? 10.910 30.390 11.642 1.00 8.08 285 THR X N 1
ATOM 1665 C CA . THR A 1 233 ? 10.734 29.641 12.874 1.00 8.43 285 THR X CA 1
ATOM 1666 C C . THR A 1 233 ? 9.303 29.234 13.129 1.00 8.32 285 THR X C 1
ATOM 1667 O O . THR A 1 233 ? 8.955 28.829 14.266 1.00 9.36 285 THR X O 1
ATOM 1671 N N . VAL A 1 234 ? 8.446 29.243 12.104 1.00 8.46 286 VAL X N 1
ATOM 1672 C CA . VAL A 1 234 ? 7.059 28.911 12.332 1.00 9.12 286 VAL X CA 1
ATOM 1673 C C . VAL A 1 234 ? 6.880 27.516 12.867 1.00 8.59 286 VAL X C 1
ATOM 1674 O O . VAL A 1 234 ? 5.884 27.289 13.595 1.00 9.46 286 VAL X O 1
ATOM 1678 N N . ARG A 1 235 ? 7.771 26.582 12.593 1.00 8.94 287 ARG X N 1
ATOM 1679 C CA . ARG A 1 235 ? 7.563 25.236 13.141 1.00 10.60 287 ARG X CA 1
ATOM 1680 C C . ARG A 1 235 ? 7.459 25.254 14.654 1.00 9.26 287 ARG X C 1
ATOM 1681 O O . ARG A 1 235 ? 6.732 24.450 15.251 1.00 10.37 287 ARG X O 1
ATOM 1689 N N . TRP A 1 236 ? 8.258 26.133 15.287 1.00 9.37 288 TRP X N 1
ATOM 1690 C CA . TRP A 1 236 ? 8.227 26.232 16.758 1.00 9.38 288 TRP X CA 1
ATOM 1691 C C . TRP A 1 236 ? 6.993 26.925 17.250 1.00 8.94 288 TRP X C 1
ATOM 1692 O O . TRP A 1 236 ? 6.492 26.621 18.348 1.00 9.91 288 TRP X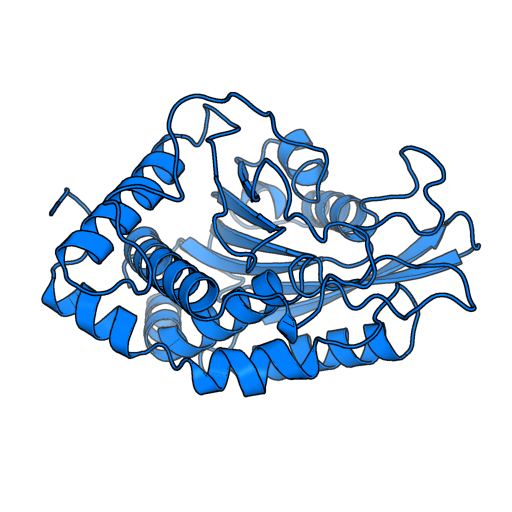 O 1
ATOM 1703 N N . PHE A 1 237 ? 6.486 27.883 16.487 1.00 8.87 289 PHE X N 1
ATOM 1704 C CA . PHE A 1 237 ? 5.205 28.481 16.784 1.00 9.57 289 PHE X CA 1
ATOM 1705 C C . PHE A 1 237 ? 4.097 27.463 16.729 1.00 9.51 289 PHE X C 1
ATOM 1706 O O . PHE A 1 237 ? 3.255 27.396 17.653 1.00 10.02 289 PHE X O 1
ATOM 1714 N N . HIS A 1 238 ? 4.090 26.600 15.722 1.00 9.95 290 HIS X N 1
ATOM 1715 C CA . HIS A 1 238 ? 3.113 25.551 15.626 1.00 10.59 290 HIS X CA 1
ATOM 1716 C C . HIS A 1 238 ? 3.239 24.593 16.796 1.00 10.32 290 HIS X C 1
ATOM 1717 O O . HIS A 1 238 ? 2.233 24.098 17.284 1.00 11.12 290 HIS X O 1
ATOM 1724 N N . ARG A 1 239 ? 4.464 24.309 17.233 1.00 10.09 291 ARG X N 1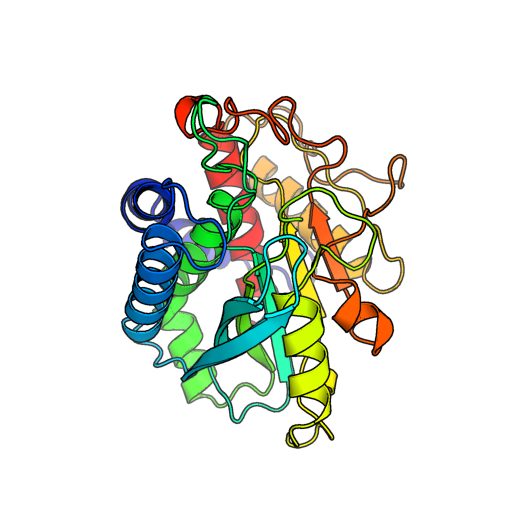
ATOM 1725 C CA . ARG A 1 239 ? 4.627 23.451 18.421 1.00 11.18 291 ARG X CA 1
ATOM 1726 C C . ARG A 1 239 ? 3.971 24.093 19.646 1.00 9.59 291 ARG X C 1
ATOM 1727 O O . ARG A 1 239 ? 3.274 23.397 20.408 1.00 10.46 291 ARG X O 1
ATOM 1735 N N . LEU A 1 240 ? 4.201 25.375 19.876 1.00 9.88 292 LEU X N 1
ATOM 1736 C CA . LEU A 1 240 ? 3.594 26.046 21.024 1.00 9.93 292 LEU X CA 1
ATOM 1737 C C . LEU A 1 240 ? 2.057 25.964 20.927 1.00 10.25 292 LEU X C 1
ATOM 1738 O O . LEU A 1 240 ? 1.379 25.707 21.925 1.00 10.05 292 LEU X O 1
ATOM 1743 N N . ARG A 1 241 ? 1.521 26.188 19.731 1.00 9.96 293 ARG X N 1
ATOM 1744 C CA . ARG A 1 241 ? 0.062 26.096 19.544 1.00 10.89 293 ARG X CA 1
ATOM 1745 C C . ARG A 1 241 ? -0.430 24.697 19.887 1.00 10.42 293 ARG X C 1
ATO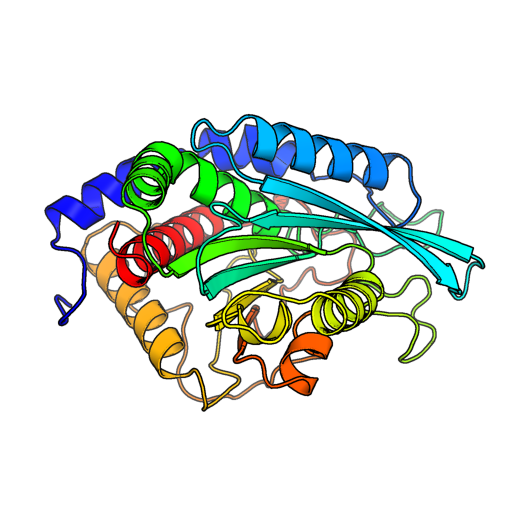M 1746 O O . ARG A 1 241 ? -1.471 24.524 20.512 1.00 11.14 293 ARG X O 1
ATOM 1754 N N . SER A 1 242 ? 0.295 23.709 19.397 1.00 10.15 294 SER X N 1
ATOM 1755 C CA . SER A 1 242 ? -0.112 22.343 19.656 1.00 11.25 294 SER X CA 1
ATOM 1756 C C . SER A 1 242 ? -0.062 21.999 21.146 1.00 9.87 294 SER X C 1
ATOM 1757 O O . SER A 1 242 ? -0.931 21.272 21.655 1.00 11.29 294 SER X O 1
ATOM 1760 N N . ILE A 1 243 ? 0.939 22.535 21.849 1.00 9.35 295 ILE X N 1
ATOM 1761 C CA . ILE A 1 243 ? 1.052 22.357 23.281 1.00 9.66 295 ILE X CA 1
ATOM 1762 C C . ILE A 1 243 ? -0.117 23.039 23.996 1.00 8.90 295 ILE X C 1
ATOM 1763 O O . ILE A 1 243 ? -0.728 22.435 24.928 1.00 9.91 295 ILE X O 1
ATOM 1768 N N . GLU A 1 244 ? -0.470 24.250 23.617 1.00 9.62 296 GLU X N 1
ATOM 1769 C CA . GLU A 1 244 ? -1.648 24.901 24.168 1.00 9.61 296 GLU X CA 1
ATOM 1770 C C . GLU A 1 244 ? -2.895 24.010 24.040 1.00 9.72 296 GLU X C 1
ATOM 1771 O O . GLU A 1 244 ? -3.650 23.804 25.019 1.00 10.95 296 GLU X O 1
ATOM 1777 N N . LYS A 1 245 ? -3.141 23.526 22.825 1.00 10.94 297 LYS X N 1
ATOM 1778 C CA . LYS A 1 245 ? -4.297 22.706 22.569 1.00 11.51 297 LYS X CA 1
ATOM 1779 C C . LYS A 1 245 ? -4.242 21.450 23.433 1.00 11.15 297 LYS X C 1
ATOM 1780 O O . LYS A 1 245 ? -5.313 21.036 23.966 1.00 12.55 297 LYS X O 1
ATOM 1786 N N . ARG A 1 246 ? -3.120 20.805 23.501 1.00 11.42 298 ARG X N 1
ATOM 1787 C CA . ARG A 1 246 ? -2.956 19.582 24.237 1.00 12.14 298 ARG X CA 1
ATOM 1788 C C . ARG A 1 246 ? -3.232 19.780 25.731 1.00 10.83 298 ARG X C 1
ATOM 1789 O O . ARG A 1 246 ? -3.977 19.036 26.358 1.00 11.58 298 ARG X O 1
ATOM 1797 N N . LEU A 1 247 ? -2.614 20.822 26.308 1.00 10.31 299 LEU X N 1
ATOM 1798 C CA . LEU A 1 247 ? -2.850 21.122 27.702 1.00 10.68 299 LEU X CA 1
ATOM 1799 C C . LEU A 1 247 ? -4.291 21.457 27.952 1.00 10.69 299 LEU X C 1
ATOM 1800 O O . LEU A 1 247 ? -4.817 21.033 29.019 1.00 11.84 299 LEU X O 1
ATOM 1805 N N . HIS A 1 248 ? -4.920 22.172 27.082 1.00 11.12 300 HIS X N 1
ATOM 1806 C CA . HIS A 1 248 ? -6.348 22.415 27.218 1.00 11.59 300 HIS X CA 1
ATOM 1807 C C . HIS A 1 248 ? -7.155 21.099 27.307 1.00 12.05 300 HIS X C 1
ATOM 1808 O O . HIS A 1 248 ? -7.917 20.903 28.254 1.00 12.65 300 HIS X O 1
ATOM 1815 N N . ARG A 1 249 ? -6.907 20.209 26.355 1.00 12.26 301 ARG X N 1
ATOM 1816 C CA . ARG A 1 249 ? -7.677 18.945 26.311 1.00 13.07 301 ARG X CA 1
ATOM 1817 C C . ARG A 1 249 ? -7.334 17.999 27.460 1.00 13.68 301 ARG X C 1
ATOM 1818 O O . ARG A 1 249 ? -8.200 17.212 27.838 1.00 15.80 301 ARG X O 1
ATOM 1826 N N . LEU A 1 250 ? -6.140 18.127 28.063 1.00 12.42 302 LEU X N 1
ATOM 1827 C CA . LEU A 1 250 ? -5.745 17.376 29.208 1.00 13.10 302 LEU X CA 1
ATOM 1828 C C . LEU A 1 250 ? -6.241 17.942 30.496 1.00 12.80 302 LEU X C 1
ATOM 1829 O O . LEU A 1 250 ? -5.878 17.437 31.540 1.00 13.95 302 LEU X O 1
ATOM 1834 N N . ASN A 1 251 ? -6.995 19.025 30.479 1.00 13.23 303 ASN X N 1
ATOM 1835 C CA . ASN A 1 251 ? -7.467 19.632 31.728 1.00 13.88 303 ASN X CA 1
ATOM 1836 C C . ASN A 1 251 ? -6.344 20.154 32.551 1.00 13.47 303 ASN X C 1
ATOM 1837 O O . ASN A 1 251 ? -6.371 20.089 33.787 1.00 15.58 303 ASN X O 1
ATOM 1842 N N . LEU A 1 252 ? -5.362 20.826 31.904 1.00 12.60 304 LEU X N 1
ATOM 1843 C CA . LEU A 1 252 ? -4.224 21.376 32.597 1.00 12.62 304 LEU X CA 1
ATOM 1844 C C . LEU A 1 252 ? -4.129 22.912 32.434 1.00 12.45 304 LEU X C 1
ATOM 1845 O O . LEU A 1 252 ? -3.171 23.478 32.968 1.00 14.65 304 LEU X O 1
ATOM 1850 N N . LEU A 1 253 ? -5.096 23.550 31.854 1.00 12.31 305 LEU X N 1
ATOM 1851 C CA . LEU A 1 253 ? -5.132 25.023 31.760 1.00 11.98 305 LEU X CA 1
ATOM 1852 C C . LEU A 1 253 ? -6.304 25.516 32.552 1.00 12.23 305 LEU X C 1
ATOM 1853 O O . LEU A 1 253 ? -7.324 24.848 32.704 1.00 16.48 305 LEU X O 1
ATOM 1858 N N . GLN A 1 254 ? -6.175 26.722 33.084 1.00 12.80 306 GLN X N 1
ATOM 1859 C CA . GLN A 1 254 ? -7.213 27.392 33.859 1.00 13.99 306 GLN X CA 1
ATOM 1860 C C . GLN A 1 254 ? -7.749 28.607 33.141 1.00 13.48 306 GLN X C 1
ATOM 1861 O O . GLN A 1 254 ? -7.000 29.303 32.407 1.00 14.18 306 GLN X O 1
ATOM 1867 N N . SER A 1 255 ? -9.037 28.960 33.310 1.00 13.80 307 SER X N 1
ATOM 1868 C CA . SER A 1 255 ? -9.586 30.130 32.708 1.00 15.72 307 SER X CA 1
ATOM 1869 C C . SER A 1 255 ? -9.284 30.160 31.211 1.00 14.56 307 SER X C 1
ATOM 1870 O O . SER A 1 255 ? -8.940 31.213 30.634 1.00 16.09 307 SER X O 1
ATOM 1873 N N . HIS A 1 256 ? -9.477 29.024 30.557 1.00 14.46 308 HIS X N 1
ATOM 1874 C CA . HIS A 1 256 ? -9.080 28.880 29.167 1.00 14.41 308 HIS X CA 1
ATOM 1875 C C . HIS A 1 256 ? -10.215 28.192 28.415 1.00 15.16 308 HIS X C 1
ATOM 1876 O O . HIS A 1 256 ? -10.122 26.972 28.109 1.00 15.29 308 HIS X O 1
ATOM 1883 N N . PRO A 1 257 ? -11.327 28.919 28.169 1.00 16.76 309 PRO X N 1
ATOM 1884 C CA . PRO A 1 257 ? -12.531 28.209 27.682 1.00 16.92 309 PRO X CA 1
ATOM 1885 C C . PRO A 1 257 ? -12.513 27.685 26.306 1.00 16.39 309 PRO X C 1
ATOM 1886 O O . PRO A 1 257 ? -13.225 26.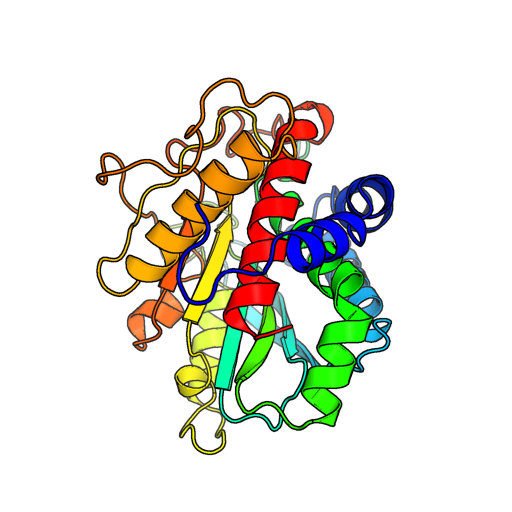745 25.946 1.00 21.34 309 PRO X O 1
ATOM 1890 N N . GLN A 1 258 ? -11.673 28.293 25.439 1.00 16.44 310 GLN X N 1
ATOM 1891 C CA . GLN A 1 258 ? -11.538 27.842 24.086 1.00 17.38 310 GLN X CA 1
ATOM 1892 C C . GLN A 1 258 ? -10.240 27.062 23.896 1.00 14.67 310 GLN X C 1
ATOM 1893 O O . GLN A 1 258 ? -9.228 27.376 24.517 1.00 16.01 310 GLN X O 1
ATOM 1899 N N . GLU A 1 259 ? -10.253 26.100 23.014 1.00 15.55 311 GLU X N 1
ATOM 1900 C CA . GLU A 1 259 ? -9.101 25.243 22.856 1.00 16.10 311 GLU X CA 1
ATOM 1901 C C . GLU A 1 259 ? -7.853 26.002 22.443 1.00 14.83 311 GLU X C 1
ATOM 1902 O O . GLU A 1 259 ? -6.742 25.734 22.964 1.00 16.18 311 GLU X O 1
ATOM 1908 N N . VAL A 1 260 ? -7.991 26.937 21.531 1.00 14.60 312 VAL X N 1
ATOM 1909 C CA . VAL A 1 260 ? -6.902 27.761 21.163 1.00 15.37 312 VAL X CA 1
ATOM 1910 C C . VAL A 1 260 ? -7.313 29.180 21.443 1.00 14.24 312 VAL X C 1
ATOM 1911 O O . VAL A 1 260 ? -8.357 29.692 20.882 1.00 17.95 312 VAL X O 1
ATOM 1915 N N . MET A 1 261 ? -6.589 29.852 22.320 1.00 12.28 313 MET X N 1
ATOM 1916 C CA . MET A 1 261 ? -6.842 31.244 22.620 1.00 13.43 313 MET X CA 1
ATOM 1917 C C . MET A 1 261 ? -5.614 32.067 22.396 1.00 11.17 313 MET X C 1
ATOM 1918 O O . MET A 1 261 ? -5.716 33.191 21.878 1.00 14.50 313 MET X O 1
ATOM 1923 N N . TYR A 1 262 ? -4.425 31.584 22.797 1.00 10.73 314 TYR X N 1
ATOM 1924 C CA . TYR A 1 262 ? -3.238 32.407 22.780 1.00 10.36 314 TYR X CA 1
ATOM 1925 C C . TYR A 1 262 ? -2.540 32.392 21.443 1.00 10.34 314 TYR X C 1
ATOM 1926 O O . TYR A 1 262 ? -2.188 33.412 20.906 1.00 12.06 314 TYR X O 1
ATOM 1935 N N . PHE A 1 263 ? -2.248 31.199 20.919 1.00 10.94 315 PHE X N 1
ATOM 1936 C CA . PHE A 1 263 ? -1.407 31.067 19.711 1.00 11.63 315 PHE X CA 1
ATOM 1937 C C . PHE A 1 263 ? -2.309 31.080 18.448 1.00 11.91 315 PHE X C 1
ATOM 1938 O O . PHE A 1 263 ? -2.918 30.077 18.108 1.00 17.87 315 PHE X O 1
ATOM 1946 N N . GLN A 1 264 ? -2.384 32.204 17.842 1.00 11.75 316 GLN X N 1
ATOM 1947 C CA . GLN A 1 264 ? -3.307 32.445 16.749 1.00 12.82 316 GLN X CA 1
ATOM 1948 C C . GLN A 1 264 ? -2.650 32.282 15.409 1.00 12.87 316 GLN X C 1
ATOM 1949 O O . GLN A 1 264 ? -1.461 32.450 15.254 1.00 12.75 316 GLN X O 1
ATOM 1955 N N . PRO A 1 265 ? -3.448 31.936 14.403 1.00 15.17 317 PRO X N 1
ATOM 1956 C CA . PRO A 1 265 ? -2.922 31.754 13.020 1.00 16.66 317 PRO X CA 1
ATOM 1957 C C . PRO A 1 265 ? -2.813 33.092 12.301 1.00 14.69 317 PRO X C 1
ATOM 1958 O O . PRO A 1 265 ? -3.364 34.073 12.717 1.00 17.11 317 PRO X O 1
ATOM 1962 N N . GLY A 1 266 ? -2.070 33.116 11.156 1.00 17.56 318 GLY X N 1
ATOM 1963 C CA . GLY A 1 266 ? -1.950 34.375 10.400 1.00 18.73 318 GLY X CA 1
ATOM 1964 C C . GLY A 1 266 ? -0.926 35.346 10.949 1.00 21.03 318 GLY X C 1
ATOM 1965 O O . GLY A 1 266 ? -0.133 35.049 11.791 1.00 19.37 318 GLY X O 1
ATOM 1966 N N . GLU A 1 267 ? -0.964 36.599 10.522 1.00 23.67 319 GLU X N 1
ATOM 1967 C CA . GLU A 1 267 ? -0.161 37.641 11.222 1.00 22.07 319 GLU X CA 1
ATOM 1968 C C . GLU A 1 267 ? -0.821 38.983 11.117 1.00 23.07 319 GLU X C 1
ATOM 1969 O O . GLU A 1 267 ? -0.244 39.889 10.439 1.00 25.87 319 GLU X O 1
ATOM 1975 N N . PRO A 1 268 ? -1.902 39.226 11.845 1.00 24.04 320 PRO X N 1
ATOM 1976 C CA . PRO A 1 268 ? -2.599 40.529 11.641 1.00 23.61 320 PRO X CA 1
ATOM 1977 C C . PRO A 1 268 ? -1.788 41.726 12.219 1.00 21.87 320 PRO X C 1
ATOM 1978 O O . PRO A 1 268 ? -1.940 42.845 11.748 1.00 24.20 320 PRO X O 1
ATOM 1982 N N . PHE A 1 269 ? -1.011 41.486 13.322 1.00 24.13 321 PHE X N 1
ATOM 1983 C CA . PHE A 1 269 ? -0.117 42.505 13.764 1.00 21.15 321 PHE X CA 1
ATOM 1984 C C . PHE A 1 269 ? 1.332 41.963 13.663 1.00 22.32 321 PHE X C 1
ATOM 1985 O O . PHE A 1 269 ? 1.618 40.707 13.852 1.00 23.59 321 PHE X O 1
ATOM 1993 N N . GLY A 1 270 ? 2.253 42.862 13.319 1.00 25.06 322 GLY X N 1
ATOM 1994 C CA . GLY A 1 270 ? 3.652 42.383 13.113 1.00 23.80 322 GLY X CA 1
ATOM 1995 C C . GLY A 1 270 ? 4.284 42.318 14.465 1.00 23.26 322 GLY X C 1
ATOM 1996 O O . GLY A 1 270 ? 3.554 42.548 15.548 1.00 23.28 322 GLY X O 1
ATOM 1997 N N . SER A 1 271 ? 5.600 42.045 14.342 1.00 23.15 323 SER X N 1
ATOM 1998 C CA . SER A 1 271 ? 6.637 42.203 15.319 1.00 19.42 323 SER X CA 1
ATOM 1999 C C . SER A 1 271 ? 6.974 43.725 15.424 1.00 20.33 323 SER X C 1
ATOM 2000 O O . SER A 1 271 ? 6.389 44.466 14.766 1.00 21.55 323 SER X O 1
ATOM 2003 N N . VAL A 1 272 ? 7.435 44.107 16.450 1.00 16.26 324 VAL X N 1
ATOM 2004 C CA . VAL A 1 272 ? 7.868 45.356 16.833 1.00 14.34 324 VAL X CA 1
ATOM 2005 C C . VAL A 1 272 ? 9.323 45.182 17.192 1.00 11.54 324 VAL X C 1
ATOM 2006 O O . VAL A 1 272 ? 9.836 44.097 17.493 1.00 13.47 324 VAL X O 1
ATOM 2010 N N . GLU A 1 273 ? 9.985 46.301 17.209 1.00 13.52 325 GLU X N 1
ATOM 2011 C CA . GLU A 1 273 ? 11.334 46.357 17.645 1.00 13.16 325 GLU X CA 1
ATOM 2012 C C . GLU A 1 273 ? 11.452 45.852 19.061 1.00 10.61 325 GLU X C 1
ATOM 2013 O O . GLU A 1 273 ? 10.619 46.193 19.925 1.00 11.89 325 GLU X O 1
ATOM 2019 N N . ASP A 1 274 ? 12.460 45.060 19.324 1.00 9.30 326 ASP X N 1
ATOM 2020 C CA . ASP A 1 274 ? 12.634 44.471 20.660 1.00 8.02 326 ASP X CA 1
ATOM 2021 C C . ASP A 1 274 ? 14.042 43.901 20.676 1.00 7.69 326 ASP X C 1
ATOM 2022 O O . ASP A 1 274 ? 14.793 44.009 19.698 1.00 8.00 326 ASP X O 1
ATOM 2027 N N . ASP A 1 275 ? 14.371 43.250 21.796 1.00 7.35 327 ASP X N 1
ATOM 2028 C CA . ASP A 1 275 ? 15.713 42.741 22.051 1.00 7.73 327 ASP X CA 1
ATOM 2029 C C . ASP A 1 275 ? 16.166 41.680 21.074 1.00 7.26 327 ASP X C 1
ATOM 2030 O O . ASP A 1 275 ? 17.356 41.366 21.070 1.00 8.66 327 ASP X O 1
ATOM 2035 N N . HIS A 1 276 ? 15.288 41.095 20.273 1.00 7.55 328 HIS X N 1
ATOM 2036 C CA . HIS A 1 276 ? 15.737 40.130 19.269 1.00 7.97 328 HIS X CA 1
ATOM 2037 C C . HIS A 1 276 ? 16.442 40.803 18.115 1.00 7.76 328 HIS X C 1
ATOM 2038 O O . HIS A 1 276 ? 17.172 40.107 17.392 1.00 8.62 328 HIS X O 1
ATOM 2045 N N . ILE A 1 277 ? 16.209 42.093 17.857 1.00 8.22 329 ILE X N 1
ATOM 2046 C CA . ILE A 1 277 ? 16.670 42.694 16.610 1.00 8.68 329 ILE X CA 1
ATOM 2047 C C . ILE A 1 277 ? 18.159 42.564 16.406 1.00 8.52 329 ILE X C 1
ATOM 2048 O O . ILE A 1 277 ? 18.611 42.218 15.304 1.00 9.09 329 ILE X O 1
ATOM 2053 N N . PRO A 1 278 ? 19.001 42.883 17.404 1.00 8.39 330 PRO X N 1
ATOM 2054 C CA . PRO A 1 278 ? 20.434 42.761 17.177 1.00 8.74 330 PRO X CA 1
ATOM 2055 C C . PRO A 1 278 ? 20.914 41.359 16.857 1.00 8.66 330 PRO X C 1
ATOM 2056 O O . PRO A 1 278 ? 21.939 41.182 16.184 1.00 10.12 330 PRO X O 1
ATOM 2060 N N . PHE A 1 279 ? 20.176 40.375 17.341 1.00 8.25 331 PHE X N 1
ATOM 2061 C CA . PHE A 1 279 ? 20.445 38.955 17.057 1.00 8.53 331 PHE X CA 1
ATOM 2062 C C . PHE A 1 279 ? 19.941 38.565 15.666 1.00 8.02 331 PHE X C 1
ATOM 2063 O O . PHE A 1 279 ? 20.657 37.972 14.857 1.00 8.88 331 PHE X O 1
ATOM 2071 N N . LEU A 1 280 ? 18.714 38.948 15.375 1.00 8.62 332 LEU X N 1
ATOM 2072 C CA . LEU A 1 280 ? 18.117 38.718 14.066 1.00 9.13 332 LEU X CA 1
ATOM 2073 C C . LEU A 1 280 ? 19.020 39.271 12.977 1.00 8.91 332 LEU X C 1
ATOM 2074 O O . LEU A 1 280 ? 19.252 38.616 11.944 1.00 9.57 332 LEU X O 1
ATOM 2079 N N . ARG A 1 281 ? 19.550 40.467 13.152 1.00 8.99 333 ARG X N 1
ATOM 2080 C CA . ARG A 1 281 ? 20.365 41.113 12.121 1.00 10.41 333 ARG X CA 1
ATOM 2081 C C . ARG A 1 281 ? 21.666 40.378 11.915 1.00 9.99 333 ARG X C 1
ATOM 2082 O O . ARG A 1 281 ? 22.322 40.632 10.886 1.00 13.41 333 ARG X O 1
ATOM 2090 N N . ARG A 1 282 ? 22.091 39.528 12.824 1.00 9.59 334 ARG X N 1
ATOM 2091 C CA . ARG A 1 282 ? 23.307 38.752 12.718 1.00 9.89 334 ARG X CA 1
ATOM 2092 C C . ARG A 1 282 ? 22.997 37.320 12.314 1.00 9.61 334 ARG X C 1
ATOM 2093 O O . ARG A 1 282 ? 23.923 36.479 12.359 1.00 12.28 334 ARG X O 1
ATOM 2101 N N . GLY A 1 283 ? 21.773 37.035 11.889 1.00 9.55 335 GLY X N 1
ATOM 2102 C CA . GLY A 1 283 ? 21.442 35.715 11.331 1.00 10.01 335 GLY X CA 1
ATOM 2103 C C . GLY A 1 283 ? 20.884 34.738 12.314 1.00 9.52 335 GLY X C 1
ATOM 2104 O O . GLY A 1 283 ? 20.607 33.570 11.955 1.00 9.53 335 GLY X O 1
ATOM 2105 N N . VAL A 1 284 ? 20.627 35.141 13.560 1.00 8.35 336 VAL X N 1
ATOM 2106 C CA . VAL A 1 284 ? 20.114 34.222 14.552 1.00 8.33 336 VAL X CA 1
ATOM 2107 C C . VAL A 1 284 ? 18.631 33.961 14.289 1.00 7.90 336 VAL X C 1
ATOM 2108 O O . VAL A 1 284 ? 17.890 34.919 14.091 1.00 8.49 336 VAL X O 1
ATOM 2112 N N . PRO A 1 285 ? 18.172 32.720 14.304 1.00 8.23 337 PRO X N 1
ATOM 2113 C CA . PRO A 1 285 ? 16.735 32.490 14.157 1.00 8.52 337 PRO X CA 1
ATOM 2114 C C . PRO A 1 285 ? 15.985 32.916 15.405 1.00 7.95 337 PRO X C 1
ATOM 2115 O O . PRO A 1 285 ? 16.410 32.567 16.506 1.00 8.92 337 PRO X O 1
ATOM 2119 N N . VAL A 1 286 ? 14.877 33.619 15.222 1.00 7.38 338 VAL X N 1
ATOM 2120 C CA . VAL A 1 286 ? 14.105 34.181 16.317 1.00 7.33 338 VAL X CA 1
ATOM 2121 C C . VAL A 1 286 ? 12.688 33.721 16.289 1.00 7.54 338 VAL X C 1
ATOM 2122 O O . VAL A 1 286 ? 12.035 33.667 15.231 1.00 8.42 338 VAL X O 1
ATOM 2126 N N . LEU A 1 287 ? 12.156 33.439 17.497 1.00 7.47 339 LEU X N 1
ATOM 2127 C CA . LEU A 1 287 ? 10.703 33.332 17.739 1.00 9.19 339 LEU X CA 1
ATOM 2128 C C . LEU A 1 287 ? 10.361 34.430 18.747 1.00 8.22 339 LEU X C 1
ATOM 2129 O O . LEU A 1 287 ? 10.960 34.480 19.841 1.00 8.52 339 LEU X O 1
ATOM 2134 N N . HIS A 1 288 ? 9.459 35.326 18.401 1.00 7.68 340 HIS X N 1
ATOM 2135 C CA . HIS A 1 288 ? 9.132 36.503 19.226 1.00 8.63 340 HIS X CA 1
ATOM 2136 C C . HIS A 1 288 ? 7.820 36.245 19.961 1.00 7.14 340 HIS X C 1
ATOM 2137 O O . HIS A 1 288 ? 6.719 36.409 19.370 1.00 9.17 340 HIS X O 1
ATOM 2144 N N . LEU A 1 289 ? 7.906 35.821 21.205 1.00 6.82 341 LEU X N 1
ATOM 2145 C CA . LEU A 1 289 ? 6.750 35.475 22.021 1.00 7.77 341 LEU X CA 1
ATOM 2146 C C . LEU A 1 289 ? 6.277 36.691 22.792 1.00 7.01 341 LEU X C 1
ATOM 2147 O O . LEU A 1 289 ? 6.641 36.902 23.953 1.00 7.91 341 LEU X O 1
ATOM 2152 N N . ILE A 1 290 ? 5.557 37.543 22.086 1.00 8.05 342 ILE X N 1
ATOM 2153 C CA . ILE A 1 290 ? 5.080 38.830 22.568 1.00 7.68 342 ILE X CA 1
ATOM 2154 C C . ILE A 1 290 ? 3.606 38.957 22.253 1.00 7.55 342 ILE X C 1
ATOM 2155 O O . ILE A 1 290 ? 3.159 38.610 21.167 1.00 8.21 342 ILE X O 1
ATOM 2160 N N . SER A 1 291 ? 2.812 39.442 23.201 1.00 7.39 343 SER X N 1
ATOM 2161 C CA . SER A 1 291 ? 1.399 39.676 22.909 1.00 7.97 343 SER X CA 1
ATOM 2162 C C . SER A 1 291 ? 1.246 40.835 21.934 1.00 7.84 343 SER X C 1
ATOM 2163 O O . SER A 1 291 ? 1.765 41.891 22.164 1.00 8.75 343 SER X O 1
ATOM 2166 N N . THR A 1 292 ? 0.447 40.605 20.873 1.00 8.83 344 THR X N 1
ATOM 2167 C CA . THR A 1 292 ? 0.074 41.659 19.958 1.00 8.88 344 THR X CA 1
ATOM 2168 C C . THR A 1 292 ? -1.397 41.447 19.663 1.00 10.04 344 THR X C 1
ATOM 2169 O O . THR A 1 292 ? -1.754 40.390 19.097 1.00 10.93 344 THR X O 1
ATOM 2173 N N . PRO A 1 293 ? -2.308 42.339 19.994 1.00 9.95 345 PRO X N 1
ATOM 2174 C CA . PRO A 1 293 ? -2.028 43.664 20.625 1.00 10.52 345 PRO X CA 1
ATOM 2175 C C . PRO A 1 293 ? -1.389 43.507 22.007 1.00 9.63 345 PRO X C 1
ATOM 2176 O O . PRO A 1 293 ? -1.484 42.491 22.683 1.00 9.14 345 PRO X O 1
ATOM 2180 N N . PHE A 1 294 ? -0.709 44.581 22.330 1.00 8.97 346 PHE X N 1
ATOM 2181 C CA . PHE A 1 294 ? -0.053 44.719 23.646 1.00 8.51 346 PHE X CA 1
ATOM 2182 C C . PHE A 1 294 ? -1.093 44.673 24.767 1.00 8.76 346 PHE X C 1
ATOM 2183 O O . PHE A 1 294 ? -2.298 44.947 24.561 1.00 9.78 346 PHE X O 1
ATOM 2191 N N . PRO A 1 295 ? -0.681 44.370 25.980 1.00 8.28 347 PRO X N 1
ATOM 2192 C CA . PRO A 1 295 ? -1.569 44.513 27.139 1.00 8.66 347 PRO X CA 1
ATOM 2193 C C . PRO A 1 295 ? -2.206 45.890 27.175 1.00 7.80 347 PRO X C 1
ATOM 2194 O O . PRO A 1 295 ? -1.550 46.880 26.861 1.00 8.52 347 PRO X O 1
ATOM 2198 N N . ALA A 1 296 ? -3.423 45.944 27.671 1.00 8.20 348 ALA X N 1
ATOM 2199 C CA . ALA A 1 296 ? -4.092 47.241 27.840 1.00 9.47 348 ALA X CA 1
ATOM 2200 C C . ALA A 1 296 ? -3.271 48.215 28.669 1.00 8.66 348 ALA X C 1
ATOM 2201 O O . ALA A 1 296 ? -3.329 49.427 28.448 1.00 9.50 348 ALA X O 1
ATOM 2203 N N . VAL A 1 297 ? -2.561 47.701 29.682 1.00 7.92 349 VAL X N 1
ATOM 2204 C CA . VAL A 1 297 ? -1.797 48.517 30.617 1.00 8.09 349 VAL X CA 1
ATOM 2205 C C . VAL A 1 297 ? -0.462 49.002 30.051 1.00 7.13 349 VAL X C 1
ATOM 2206 O O . VAL A 1 297 ? 0.251 49.713 30.758 1.00 7.82 349 VAL X O 1
ATOM 2210 N N . TRP A 1 298 ? -0.099 48.622 28.813 1.00 7.73 350 TRP X N 1
ATOM 2211 C CA . TRP A 1 298 ? 1.282 48.856 28.327 1.00 7.73 350 TRP X CA 1
ATOM 2212 C C . TRP A 1 298 ? 1.709 50.283 28.473 1.00 7.43 350 TRP X C 1
ATOM 2213 O O . TRP A 1 298 ? 1.025 51.224 28.035 1.00 8.12 350 TRP X O 1
ATOM 2224 N N . HIS A 1 299 ? 2.887 50.451 29.079 1.00 7.19 351 HIS X N 1
ATOM 2225 C CA . HIS A 1 299 ? 3.530 51.749 29.215 1.00 7.41 351 HIS X CA 1
ATOM 2226 C C . HIS A 1 299 ? 2.648 52.752 29.969 1.00 7.77 351 HIS X C 1
ATOM 2227 O O . HIS A 1 299 ? 2.752 53.950 29.769 1.00 9.06 351 HIS X O 1
ATOM 2234 N N . THR A 1 300 ? 1.889 52.211 30.913 1.00 7.96 352 THR X N 1
ATOM 2235 C CA . THR A 1 300 ? 1.230 53.002 31.918 1.00 8.18 352 THR X CA 1
ATOM 2236 C C . THR A 1 300 ? 1.587 52.441 33.259 1.00 7.96 352 THR X C 1
ATOM 2237 O O . THR A 1 300 ? 1.875 51.245 33.393 1.00 8.18 352 THR X O 1
ATOM 2241 N N . PRO A 1 301 ? 1.534 53.257 34.321 1.00 8.79 353 PRO X N 1
ATOM 2242 C CA . PRO A 1 301 ? 1.817 52.780 35.633 1.00 9.10 353 PRO X CA 1
ATOM 2243 C C . PRO A 1 301 ? 0.843 51.762 36.161 1.00 8.99 353 PRO X C 1
ATOM 2244 O O . PRO A 1 301 ? 1.103 51.227 37.220 1.00 11.09 353 PRO X O 1
ATOM 2248 N N . ALA A 1 302 ? -0.269 51.472 35.462 1.00 8.30 354 ALA X N 1
ATOM 2249 C CA . ALA A 1 302 ? -1.152 50.368 35.834 1.00 8.69 354 ALA X CA 1
ATOM 2250 C C . ALA A 1 302 ? -0.596 49.004 35.440 1.00 7.72 354 ALA X C 1
ATOM 2251 O O . ALA A 1 302 ? -1.260 48.004 35.713 1.00 7.77 354 ALA X O 1
ATOM 2253 N N . ASP A 1 303 ? 0.613 48.933 34.862 1.00 7.39 355 ASP X N 1
ATOM 2254 C CA . ASP A 1 303 ? 1.222 47.622 34.554 1.00 7.12 355 ASP X CA 1
ATOM 2255 C C . ASP A 1 303 ? 1.820 47.064 35.810 1.00 6.57 355 ASP X C 1
ATOM 2256 O O . ASP A 1 303 ? 3.048 47.159 36.056 1.00 7.18 355 ASP X O 1
ATOM 2261 N N . THR A 1 304 ? 0.978 46.508 36.666 1.00 7.12 356 THR X N 1
ATOM 2262 C CA . THR A 1 304 ? 1.308 46.117 38.036 1.00 7.33 356 THR X CA 1
ATOM 2263 C C . THR A 1 304 ? 0.844 44.700 38.326 1.00 6.92 356 THR X C 1
ATOM 2264 O O . THR A 1 304 ? 0.114 44.075 37.540 1.00 7.61 356 THR X O 1
ATOM 2268 N N . GLU A 1 305 ? 1.251 44.204 39.489 1.00 7.00 357 GLU X N 1
ATOM 2269 C CA . GLU A 1 305 ? 0.865 42.879 39.924 1.00 8.14 357 GLU X CA 1
ATOM 2270 C C . GLU A 1 305 ? -0.652 42.678 39.946 1.00 7.40 357 GLU X C 1
ATOM 2271 O O . GLU A 1 305 ? -1.117 41.634 39.493 1.00 8.26 357 GLU X O 1
ATOM 2277 N N . VAL A 1 306 ? -1.395 43.661 40.465 1.00 7.81 358 VAL X N 1
ATOM 2278 C CA . VAL A 1 306 ? -2.812 43.425 40.631 1.00 8.58 358 VAL X CA 1
ATOM 2279 C C . VAL A 1 306 ? -3.509 43.258 39.296 1.00 8.53 358 VAL X C 1
ATOM 2280 O O . VAL A 1 306 ? -4.580 42.656 39.238 1.00 9.93 358 VAL X O 1
ATOM 2284 N N . ASN A 1 307 ? -2.952 43.849 38.232 1.00 7.87 359 ASN X N 1
ATOM 2285 C CA . ASN A 1 307 ? -3.566 43.740 36.900 1.00 8.00 359 ASN X CA 1
ATOM 2286 C C . ASN A 1 307 ? -3.117 42.551 36.092 1.00 8.16 359 ASN X C 1
ATOM 2287 O O . ASN A 1 307 ? -3.622 42.331 34.988 1.00 8.28 359 ASN X O 1
ATOM 2292 N N . LEU A 1 308 ? -2.165 41.782 36.619 1.00 7.64 360 LEU X N 1
ATOM 2293 C CA . LEU A 1 308 ? -1.846 40.496 36.000 1.00 7.61 360 LEU X CA 1
ATOM 2294 C C . LEU A 1 308 ? -3.065 39.566 36.124 1.00 8.04 360 LEU X C 1
ATOM 2295 O O . LEU A 1 308 ? -3.854 39.717 37.054 1.00 9.91 360 LEU X O 1
ATOM 2300 N N . HIS A 1 309 ? -3.098 38.550 35.297 1.00 8.64 361 HIS X N 1
ATOM 2301 C CA . HIS A 1 309 ? -4.099 37.487 35.395 1.00 9.22 361 HIS X CA 1
ATOM 2302 C C . HIS A 1 309 ? -3.382 36.223 35.767 1.00 8.64 361 HIS X C 1
ATOM 2303 O O . HIS A 1 309 ? -2.785 35.557 34.923 1.00 9.02 361 HIS X O 1
ATOM 2310 N N . PRO A 1 310 ? -3.383 35.816 37.073 1.00 9.82 362 PRO X N 1
ATOM 2311 C CA . PRO A 1 310 ? -2.544 34.697 37.488 1.00 9.64 362 PRO X CA 1
ATOM 2312 C C . PRO A 1 310 ? -2.805 33.413 36.687 1.00 9.85 362 PRO X C 1
ATOM 2313 O O . PRO A 1 310 ? -1.856 32.747 36.337 1.00 10.10 362 PRO X O 1
ATOM 2317 N N . PRO A 1 311 ? -4.057 33.036 36.378 1.00 10.47 363 PRO X N 1
ATOM 2318 C CA . PRO A 1 311 ? -4.229 31.786 35.621 1.00 10.93 363 PRO X CA 1
ATOM 2319 C C . PRO A 1 311 ? -3.503 31.817 34.310 1.00 9.80 363 PRO X C 1
ATOM 2320 O O . PRO A 1 311 ? -2.985 30.771 33.878 1.00 10.52 363 PRO X O 1
ATOM 2324 N N . THR A 1 312 ? -3.477 32.972 33.640 1.00 9.85 364 THR X N 1
ATOM 2325 C CA . THR A 1 312 ? -2.779 33.078 32.364 1.00 9.58 364 THR X CA 1
ATOM 2326 C C . THR A 1 312 ? -1.270 32.925 32.562 1.00 8.15 364 THR X C 1
ATOM 2327 O O . THR A 1 312 ? -0.588 32.255 31.781 1.00 8.64 364 THR X O 1
ATOM 2331 N N . VAL A 1 313 ? -0.703 33.569 33.627 1.00 8.26 365 VAL X N 1
ATOM 2332 C CA . VAL A 1 313 ? 0.701 33.398 33.923 1.00 8.09 365 VAL X CA 1
ATOM 2333 C C . VAL A 1 313 ? 1.046 31.913 34.058 1.00 8.31 365 VAL X C 1
ATOM 2334 O O . VAL A 1 313 ? 2.004 31.427 33.473 1.00 8.57 365 VAL X O 1
ATOM 2338 N N . HIS A 1 314 ? 0.241 31.199 34.865 1.00 8.74 366 HIS X N 1
ATOM 2339 C CA . HIS A 1 314 ? 0.591 29.775 35.088 1.00 9.07 366 HIS X CA 1
ATOM 2340 C C . HIS A 1 314 ? 0.338 28.926 33.849 1.00 8.39 366 HIS X C 1
ATOM 2341 O O . HIS A 1 314 ? 1.097 28.014 33.576 1.00 9.50 366 HIS X O 1
ATOM 2348 N N . ASN A 1 315 ? -0.682 29.274 33.036 1.00 8.47 367 ASN X N 1
ATOM 2349 C CA . ASN A 1 315 ? -0.885 28.598 31.774 1.00 9.18 367 ASN X CA 1
ATOM 2350 C C . ASN A 1 315 ? 0.305 28.749 30.857 1.00 8.25 367 ASN X C 1
ATOM 2351 O O . ASN A 1 315 ? 0.772 27.757 30.250 1.00 8.98 367 ASN X O 1
ATOM 2356 N N . LEU A 1 316 ? 0.834 29.956 30.743 1.00 8.07 368 LEU X N 1
ATOM 2357 C CA . LEU A 1 316 ? 2.014 30.188 29.912 1.00 8.22 368 LEU X CA 1
ATOM 2358 C C . LEU A 1 316 ? 3.200 29.412 30.430 1.00 7.81 368 LEU X C 1
ATOM 2359 O O . LEU A 1 316 ? 3.984 28.837 29.678 1.00 8.66 368 LEU X O 1
ATOM 2364 N N . CYS A 1 317 ? 3.355 29.407 31.777 1.00 8.45 369 CYS X N 1
ATOM 2365 C CA . CYS A 1 317 ? 4.439 28.642 32.360 1.00 8.00 369 CYS X CA 1
ATOM 2366 C C . CYS A 1 317 ? 4.380 27.145 31.984 1.00 7.92 369 CYS X C 1
ATOM 2367 O O . CYS A 1 317 ? 5.362 26.543 31.659 1.00 8.76 369 CYS X O 1
ATOM 2370 N N . ARG A 1 318 ? 3.174 26.589 32.052 1.00 8.32 370 ARG X N 1
ATOM 2371 C CA . ARG A 1 318 ? 2.978 25.175 31.689 1.00 8.75 370 ARG X CA 1
ATOM 2372 C C . ARG A 1 318 ? 3.273 24.928 30.206 1.00 8.04 370 ARG X C 1
ATOM 2373 O O . ARG A 1 318 ? 3.943 23.935 29.882 1.00 8.92 370 ARG X O 1
ATOM 2381 N N . ILE A 1 319 ? 2.808 25.804 29.331 1.00 8.56 371 ILE X N 1
ATOM 2382 C CA . ILE A 1 319 ? 3.100 25.667 27.892 1.00 8.54 371 ILE X CA 1
ATOM 2383 C C . ILE A 1 319 ? 4.609 25.676 27.673 1.00 8.28 371 ILE X C 1
ATOM 2384 O O . ILE A 1 319 ? 5.152 24.846 26.926 1.00 8.68 371 ILE X O 1
ATOM 2389 N N . LEU A 1 320 ? 5.298 26.650 28.283 1.00 8.06 372 LEU X N 1
ATOM 2390 C CA . LEU A 1 320 ? 6.714 26.774 28.096 1.00 8.43 372 LEU X CA 1
ATOM 2391 C C . LEU A 1 320 ? 7.466 25.628 28.680 1.00 8.09 372 LEU X C 1
ATOM 2392 O O . LEU A 1 320 ? 8.484 25.222 28.110 1.00 8.86 372 LEU X O 1
ATOM 2397 N N . ALA A 1 321 ? 7.039 25.078 29.820 1.00 8.22 373 ALA X N 1
ATOM 2398 C CA . ALA A 1 321 ? 7.742 23.954 30.421 1.00 8.55 373 ALA X CA 1
ATOM 2399 C C . ALA A 1 321 ? 7.702 22.737 29.489 1.00 8.06 373 ALA X C 1
ATOM 2400 O O . ALA A 1 321 ? 8.692 22.037 29.317 1.00 9.16 373 ALA X O 1
ATOM 2402 N N . VAL A 1 322 ? 6.538 22.457 28.930 1.00 8.47 374 VAL X N 1
ATOM 2403 C CA . VAL A 1 322 ? 6.414 21.358 27.985 1.00 9.31 374 VAL X CA 1
ATOM 2404 C C . VAL A 1 322 ? 7.291 21.618 26.751 1.00 9.11 374 VAL X C 1
ATOM 2405 O O . VAL A 1 322 ? 7.985 20.728 26.279 1.00 9.67 374 VAL X O 1
ATOM 2409 N N . PHE A 1 323 ? 7.240 22.847 26.227 1.00 8.71 375 PHE X N 1
ATOM 2410 C CA . PHE A 1 323 ? 8.084 23.168 25.079 1.00 9.50 375 PHE X CA 1
ATOM 2411 C C . PHE A 1 323 ? 9.554 22.901 25.373 1.00 8.96 375 PHE X C 1
ATOM 2412 O O . PHE A 1 323 ? 10.250 22.290 24.559 1.00 9.80 375 PHE X O 1
ATOM 2420 N N . LEU A 1 324 ? 10.016 23.366 26.529 1.00 8.92 376 LEU X N 1
ATOM 2421 C CA . LEU A 1 324 ? 11.413 23.204 26.857 1.00 9.44 376 LEU X CA 1
ATOM 2422 C C . LEU A 1 324 ? 11.786 21.732 26.986 1.00 9.71 376 LEU X C 1
ATOM 2423 O O . LEU A 1 324 ? 12.833 21.280 26.498 1.00 10.34 376 LEU X O 1
ATOM 2428 N N . ALA A 1 325 ? 10.930 20.969 27.658 1.00 9.65 377 ALA X N 1
ATOM 2429 C CA . ALA A 1 325 ? 11.225 19.522 27.832 1.00 10.62 377 ALA X CA 1
ATOM 2430 C C . ALA A 1 325 ? 11.229 18.827 26.474 1.00 11.57 377 ALA X C 1
ATOM 2431 O O . ALA A 1 325 ? 12.089 17.939 26.281 1.00 13.21 377 ALA X O 1
ATOM 2433 N N . GLU A 1 326 ? 10.323 19.191 25.586 1.00 10.86 378 GLU X N 1
ATOM 2434 C CA . GLU A 1 326 ? 10.352 18.523 24.262 1.00 11.12 378 GLU X CA 1
ATOM 2435 C C . GLU A 1 326 ? 11.535 18.988 23.464 1.00 11.77 378 GLU X C 1
ATOM 2436 O O . GLU A 1 326 ? 12.163 18.150 22.783 1.00 14.01 378 GLU X O 1
ATOM 2442 N N . TYR A 1 327 ? 11.888 20.278 23.473 1.00 10.89 379 TYR X N 1
ATOM 2443 C CA . TYR A 1 327 ? 12.960 20.764 22.653 1.00 11.61 379 TYR X CA 1
ATOM 2444 C C . TYR A 1 327 ? 14.270 20.148 23.068 1.00 11.83 379 TYR X C 1
ATOM 2445 O O . TYR A 1 327 ? 15.032 19.741 22.188 1.00 12.97 379 TYR X O 1
ATOM 2454 N N . LEU A 1 328 ? 14.521 20.063 24.349 1.00 11.79 380 LEU X N 1
ATOM 2455 C CA . LEU A 1 328 ? 15.788 19.576 24.864 1.00 13.17 380 LEU X CA 1
ATOM 2456 C C . LEU A 1 328 ? 15.781 18.096 25.176 1.00 15.24 380 LEU X C 1
ATOM 2457 O O . LEU A 1 328 ? 16.795 17.562 25.513 1.00 18.86 380 LEU X O 1
ATOM 2462 N N . GLY A 1 329 ? 14.641 17.409 25.029 1.00 15.34 381 GLY X N 1
ATOM 2463 C CA . GLY A 1 329 ? 14.600 15.954 25.368 1.00 17.33 381 GLY X CA 1
ATOM 2464 C C . GLY A 1 329 ? 14.876 15.681 26.809 1.00 18.00 381 GLY X C 1
ATOM 2465 O O . GLY A 1 329 ? 15.561 14.732 27.162 1.00 22.14 381 GLY X O 1
ATOM 2466 N N . LEU A 1 330 ? 14.148 16.380 27.670 1.00 16.25 382 LEU X N 1
ATOM 2467 C CA . LEU A 1 330 ? 14.226 16.257 29.084 1.00 19.50 382 LEU X CA 1
ATOM 2468 C C . LEU A 1 330 ? 13.237 15.243 29.638 1.00 22.61 382 LEU X C 1
ATOM 2469 O O . LEU A 1 330 ? 13.202 14.908 30.867 1.00 25.13 382 LEU X O 1
#

B-factor: mean 14.47, std 9.07, range [5.72, 82.03]